Protein AF-A0A2D4SKP1-F1 (afdb_monomer_lite)

Radius of gyration: 22.39 Å; chains: 1; bounding box: 50×51×74 Å

Foldseek 3Di:
DPPPPPVVLVVVVVVLVVVLVVLLVVLVVLVVVLVVLVVCVVVVNDDDPVSVVVNVVSVVVNVVSLVVNVVSVVVCVVSDPCPPVVCVVDDLQSVLVNLVCVVVVVVVVVCVLVLLLDAQDDQPDPVSLVVNLVSLVVNCPPVVVVLLAALQLSQLSLLLSLLSLVLSCVVDPPPCVVVSLVVLVSVVVSCVQNVSDDRANSDPPGDDPVNHSSVSNNVSSVVNVVCVVPPVVVVLCVCLSVQPRPVRPVVSNLVSCLVVVVCLQPSNVLVSCLSVLVVCVVPPSCPVSNVSNVVSVVVVVVSD

Sequence (304 aa):
MNSSFFDDNEEQHNENLKRWYEYCAETVQLQKKLDASLHALKQGVEWSVKDQEELSDLLRTRTELAQKFGLLLMLFVQQNRDLPSLIEDHRPEQLSLFAHQAMDGSLNWLRGKTNIIEPPKVLESEEELKAGLVSLEGSLRDLSSWFIHNSDHQQILFEHIVARLRYIQEECPGDYDRRIRGIFHRITDYSKKHTPGFIHGLSLGHKPKKERWLDDAQESWKKIMGTIRKSPEKDALAEIIPFLSIPIDIVALEDVLVKHQQFWSVANTLRLLLPFESYFRSRPALKTLVDVLHRYQKELSKDS

Structure (mmCIF, N/CA/C/O backbone):
data_AF-A0A2D4SKP1-F1
#
_entry.id   AF-A0A2D4SKP1-F1
#
loop_
_atom_site.group_PDB
_atom_site.id
_atom_site.type_symbol
_atom_site.label_atom_id
_atom_site.label_alt_id
_atom_site.label_comp_id
_atom_site.label_asym_id
_atom_site.label_entity_id
_atom_site.label_seq_id
_atom_site.pdbx_PDB_ins_code
_atom_site.Cartn_x
_atom_site.Cartn_y
_atom_site.Cartn_z
_atom_site.occupancy
_atom_site.B_iso_or_equiv
_atom_site.auth_seq_id
_atom_site.auth_comp_id
_atom_site.auth_asym_id
_atom_site.auth_atom_id
_atom_site.pdbx_PDB_model_num
ATOM 1 N N . MET A 1 1 ? -13.153 -10.909 -48.927 1.00 43.19 1 MET A N 1
ATOM 2 C CA . MET A 1 1 ? -13.694 -9.785 -48.137 1.00 43.19 1 MET A CA 1
ATOM 3 C C . MET A 1 1 ? -13.763 -10.231 -46.690 1.00 43.19 1 MET A C 1
ATOM 5 O O . MET A 1 1 ? -14.562 -11.103 -46.395 1.00 43.19 1 MET A O 1
ATOM 9 N N . ASN A 1 2 ? -12.830 -9.748 -45.872 1.00 38.91 2 ASN A N 1
ATOM 10 C CA . ASN A 1 2 ? -12.904 -9.584 -44.413 1.00 38.91 2 ASN A CA 1
ATOM 11 C C . ASN A 1 2 ? -11.570 -8.940 -44.007 1.00 38.91 2 ASN A C 1
ATOM 13 O O . ASN A 1 2 ? -10.658 -9.605 -43.533 1.00 38.91 2 ASN A O 1
ATOM 17 N N . SER A 1 3 ? -11.443 -7.654 -44.348 1.00 39.47 3 SER A N 1
ATOM 18 C CA . SER A 1 3 ? -10.294 -6.789 -44.037 1.00 39.47 3 SER A CA 1
ATOM 19 C C . SER A 1 3 ? -10.628 -5.771 -42.939 1.00 39.47 3 SER A C 1
ATOM 21 O O . SER A 1 3 ? -9.750 -5.034 -42.529 1.00 39.47 3 SER A O 1
ATOM 23 N N . SER A 1 4 ? -11.875 -5.719 -42.451 1.00 40.03 4 SER A N 1
ATOM 24 C CA . SER A 1 4 ? -12.353 -4.625 -41.591 1.00 40.03 4 SER A CA 1
ATOM 25 C C . SER A 1 4 ? -12.239 -4.891 -40.086 1.00 40.03 4 SER A C 1
ATOM 27 O O . SER A 1 4 ? -12.843 -4.167 -39.312 1.00 40.03 4 SER A O 1
ATOM 29 N N . PHE A 1 5 ? -11.548 -5.953 -39.655 1.00 29.72 5 PHE A N 1
ATOM 30 C CA . PHE A 1 5 ? -11.387 -6.263 -38.222 1.00 29.72 5 PHE A CA 1
ATOM 31 C C . PHE A 1 5 ? -10.033 -5.799 -37.659 1.00 29.72 5 PHE A C 1
ATOM 33 O O . PHE A 1 5 ? -9.832 -5.827 -36.450 1.00 29.72 5 PHE A O 1
ATOM 40 N N . PHE A 1 6 ? -9.097 -5.398 -38.529 1.00 37.94 6 PHE A N 1
ATOM 41 C CA . PHE A 1 6 ? -7.785 -4.884 -38.125 1.00 37.94 6 PHE A CA 1
ATOM 42 C C . PHE A 1 6 ? -7.730 -3.347 -38.073 1.00 37.94 6 PHE A C 1
ATOM 44 O O . PHE A 1 6 ? -6.950 -2.825 -37.282 1.00 37.94 6 PHE A O 1
ATOM 51 N N . ASP A 1 7 ? -8.589 -2.640 -38.817 1.00 49.41 7 ASP A N 1
ATOM 52 C CA . ASP A 1 7 ? -8.586 -1.167 -38.883 1.00 49.41 7 ASP A CA 1
ATOM 53 C C . ASP A 1 7 ? -9.054 -0.499 -37.571 1.00 49.41 7 ASP A C 1
ATOM 55 O O . ASP A 1 7 ? -8.452 0.479 -37.129 1.00 49.41 7 ASP A O 1
ATOM 59 N N . ASP A 1 8 ? -10.047 -1.073 -36.876 1.00 53.47 8 ASP A N 1
ATOM 60 C CA . ASP A 1 8 ? -10.586 -0.503 -35.623 1.00 53.47 8 ASP A CA 1
ATOM 61 C C . ASP A 1 8 ? -9.545 -0.460 -34.484 1.00 53.47 8 ASP A C 1
ATOM 63 O O . ASP A 1 8 ? -9.648 0.338 -33.550 1.00 53.47 8 ASP A O 1
ATOM 67 N N . ASN A 1 9 ? -8.520 -1.316 -34.547 1.00 65.31 9 ASN A N 1
ATOM 68 C CA . ASN A 1 9 ? -7.497 -1.405 -33.505 1.00 65.31 9 ASN A CA 1
ATOM 69 C C . ASN A 1 9 ? -6.377 -0.370 -33.710 1.00 65.31 9 ASN A C 1
ATOM 71 O O . ASN A 1 9 ? -5.788 0.102 -32.740 1.00 65.31 9 ASN A O 1
ATOM 75 N N . GLU A 1 10 ? -6.107 0.014 -34.960 1.00 70.44 10 GLU A N 1
ATOM 76 C CA . GLU A 1 10 ? -5.105 1.029 -35.295 1.00 70.44 10 GLU A CA 1
ATOM 77 C C . GLU A 1 10 ? -5.628 2.445 -35.017 1.00 70.44 10 GLU A C 1
ATOM 79 O O . GLU A 1 10 ? -4.909 3.271 -34.453 1.00 70.44 10 GLU A O 1
ATOM 84 N N . GLU A 1 11 ? -6.902 2.721 -35.315 1.00 75.00 11 GLU A N 1
ATOM 85 C CA . GLU A 1 11 ? -7.529 4.008 -34.989 1.00 75.00 11 GLU A CA 1
ATOM 86 C C . GLU A 1 11 ? -7.592 4.233 -33.471 1.00 75.00 11 GLU A C 1
ATOM 88 O O . GLU A 1 11 ? -7.155 5.277 -32.977 1.00 75.00 11 GLU A O 1
ATOM 93 N N . GLN A 1 12 ? -8.024 3.220 -32.709 1.00 74.38 12 GLN A N 1
ATOM 94 C CA . GLN A 1 12 ? -8.048 3.285 -31.247 1.00 74.38 12 GLN A CA 1
ATOM 95 C C . GLN A 1 12 ? -6.639 3.421 -30.649 1.00 74.38 12 GLN A C 1
ATOM 97 O O . GLN A 1 12 ? -6.450 4.146 -29.667 1.00 74.38 12 GLN A O 1
ATOM 102 N N . HIS A 1 13 ? -5.645 2.744 -31.232 1.00 69.25 13 HIS A N 1
ATOM 103 C CA . HIS A 1 13 ? -4.245 2.872 -30.837 1.00 69.25 13 HIS A CA 1
ATOM 104 C C . HIS A 1 13 ? -3.727 4.298 -31.056 1.00 69.25 13 HIS A C 1
ATOM 106 O O . HIS A 1 13 ? -3.178 4.897 -30.131 1.00 69.25 13 HIS A O 1
ATOM 112 N N . ASN A 1 14 ? -3.965 4.871 -32.237 1.00 73.69 14 ASN A N 1
ATOM 113 C CA . ASN A 1 14 ? -3.565 6.235 -32.574 1.00 73.69 14 ASN A CA 1
ATOM 114 C C . ASN A 1 14 ? -4.273 7.277 -31.695 1.00 73.69 14 ASN A C 1
ATOM 116 O O . ASN A 1 14 ? -3.653 8.257 -31.274 1.00 73.69 14 ASN A O 1
ATOM 120 N N . GLU A 1 15 ? -5.546 7.061 -31.353 1.00 75.81 15 GLU A N 1
ATOM 121 C CA . GLU A 1 15 ? -6.268 7.928 -30.419 1.00 75.81 15 GLU A CA 1
ATOM 122 C C . GLU A 1 15 ? -5.683 7.845 -28.999 1.00 75.81 15 GLU A C 1
ATOM 124 O O . GLU A 1 15 ? -5.474 8.874 -28.349 1.00 75.81 15 GLU A O 1
ATOM 129 N N . ASN A 1 16 ? -5.350 6.640 -28.527 1.00 67.94 16 ASN A N 1
ATOM 130 C CA . ASN A 1 16 ? -4.699 6.441 -27.231 1.00 67.94 16 ASN A CA 1
ATOM 131 C C . ASN A 1 16 ? -3.306 7.084 -27.195 1.00 67.94 16 ASN A C 1
ATOM 133 O O . ASN A 1 16 ? -2.952 7.717 -26.199 1.00 67.94 16 ASN A O 1
ATOM 137 N N . LEU A 1 17 ? -2.541 6.969 -28.283 1.00 67.06 17 LEU A N 1
ATOM 138 C CA . LEU A 1 17 ? -1.229 7.592 -28.451 1.00 67.06 17 LEU A CA 1
ATOM 139 C C . LEU A 1 17 ? -1.338 9.122 -28.400 1.00 67.06 17 LEU A C 1
ATOM 141 O O . LEU A 1 17 ? -0.605 9.787 -27.670 1.00 67.06 17 LEU A O 1
ATOM 145 N N . LYS A 1 18 ? -2.313 9.689 -29.115 1.00 76.62 18 LYS A N 1
ATOM 146 C CA . LYS A 1 18 ? -2.596 11.127 -29.101 1.00 76.62 18 LYS A CA 1
ATOM 147 C C . LYS A 1 18 ? -2.940 11.623 -27.694 1.00 76.62 18 LYS A C 1
ATOM 149 O O . LYS A 1 18 ? -2.333 12.586 -27.231 1.00 76.62 18 LYS A O 1
ATOM 154 N N . ARG A 1 19 ? -3.849 10.937 -26.990 1.00 70.56 19 ARG A N 1
ATOM 155 C CA . ARG A 1 19 ? -4.201 11.265 -25.594 1.00 70.56 19 ARG A CA 1
ATOM 156 C C . ARG A 1 19 ? -2.996 11.159 -24.664 1.00 70.56 19 ARG A C 1
ATOM 158 O O . ARG A 1 19 ? -2.843 11.974 -23.759 1.00 70.56 19 ARG A O 1
ATOM 165 N N . TRP A 1 20 ? -2.123 10.180 -24.890 1.00 66.19 20 TRP A N 1
ATOM 166 C CA . TRP A 1 20 ? -0.885 10.031 -24.131 1.00 66.19 20 TRP A CA 1
ATOM 167 C C . TRP A 1 20 ? 0.034 11.252 -24.296 1.00 66.19 20 TRP A C 1
ATOM 169 O O . TRP A 1 20 ? 0.492 11.803 -23.294 1.00 66.19 20 TRP A O 1
ATOM 179 N N . TYR A 1 21 ? 0.231 11.751 -25.522 1.00 70.56 21 TYR A N 1
ATOM 180 C CA . TYR A 1 21 ? 1.003 12.981 -25.749 1.00 70.56 21 TYR A CA 1
ATOM 181 C C . TYR A 1 21 ? 0.365 14.218 -25.118 1.00 70.56 21 TYR A C 1
ATOM 183 O O . TYR A 1 21 ? 1.080 15.050 -24.555 1.00 70.56 21 TYR A O 1
ATOM 191 N N . GLU A 1 22 ? -0.961 14.343 -25.196 1.00 74.50 22 GLU A N 1
ATOM 192 C CA . GLU A 1 22 ? -1.699 15.438 -24.560 1.00 74.50 22 GLU A CA 1
ATOM 193 C C . GLU A 1 22 ? -1.460 15.433 -23.041 1.00 74.50 22 GLU A C 1
ATOM 195 O O . GLU A 1 22 ? -1.054 16.453 -22.479 1.00 74.50 22 GLU A O 1
ATOM 200 N N . TYR A 1 23 ? -1.551 14.269 -22.389 1.00 69.94 23 TYR A N 1
ATOM 201 C CA . TYR A 1 23 ? -1.249 14.142 -20.960 1.00 69.94 23 TYR A CA 1
ATOM 202 C C . TYR A 1 23 ? 0.218 14.409 -20.614 1.00 69.94 23 TYR A C 1
ATOM 204 O O . TYR A 1 23 ? 0.500 15.036 -19.586 1.00 69.94 23 TYR A O 1
ATOM 212 N N . CYS A 1 24 ? 1.162 13.985 -21.457 1.00 60.03 24 CYS A N 1
ATOM 213 C CA . CYS A 1 24 ? 2.577 14.319 -21.288 1.00 60.03 24 CYS A CA 1
ATOM 214 C C . CYS A 1 24 ? 2.796 15.837 -21.312 1.00 60.03 24 CYS A C 1
ATOM 216 O O . CYS A 1 24 ? 3.470 16.389 -20.437 1.00 60.03 24 CYS A O 1
ATOM 218 N N . ALA A 1 25 ? 2.201 16.526 -22.288 1.00 71.56 25 ALA A N 1
ATOM 219 C CA . ALA A 1 25 ? 2.308 17.973 -22.424 1.00 71.56 25 ALA A CA 1
ATOM 220 C C . ALA A 1 25 ? 1.686 18.708 -21.224 1.00 71.56 25 ALA A C 1
ATOM 222 O O . ALA A 1 25 ? 2.317 19.614 -20.669 1.00 71.56 25 ALA A O 1
ATOM 223 N N . GLU A 1 26 ? 0.498 18.286 -20.783 1.00 75.94 26 GLU A N 1
ATOM 224 C CA . GLU A 1 26 ? -0.173 18.829 -19.596 1.00 75.94 26 GLU A CA 1
ATOM 225 C C . GLU A 1 26 ? 0.666 18.633 -18.328 1.00 75.94 26 GLU A C 1
ATOM 227 O O . GLU A 1 26 ? 0.842 19.574 -17.551 1.00 75.94 26 GLU A O 1
ATOM 232 N N . THR A 1 27 ? 1.265 17.452 -18.150 1.00 68.88 27 THR A N 1
ATOM 233 C CA . THR A 1 27 ? 2.099 17.144 -16.978 1.00 68.88 27 THR A CA 1
ATOM 234 C C . THR A 1 27 ? 3.352 18.018 -16.929 1.00 68.88 27 THR A C 1
ATOM 236 O O . THR A 1 27 ? 3.689 18.553 -15.872 1.00 68.88 27 THR A O 1
ATOM 239 N N . VAL A 1 28 ? 4.017 18.240 -18.068 1.00 69.00 28 VAL A N 1
ATOM 240 C CA . VAL A 1 28 ? 5.188 19.131 -18.152 1.00 69.00 28 VAL A CA 1
ATOM 241 C C . VAL A 1 28 ? 4.811 20.577 -17.829 1.00 69.00 28 VAL A C 1
ATOM 243 O O . VAL A 1 28 ? 5.539 21.258 -17.103 1.00 69.00 28 VAL A O 1
ATOM 246 N N . GLN A 1 29 ? 3.681 21.070 -18.344 1.00 76.06 29 GLN A N 1
ATOM 247 C CA . GLN A 1 29 ? 3.213 22.418 -18.011 1.00 76.06 29 GLN A CA 1
ATOM 248 C C . GLN A 1 29 ? 2.876 22.550 -16.528 1.00 76.06 29 GLN A C 1
ATOM 250 O O . GLN A 1 29 ? 3.224 23.552 -15.901 1.00 76.06 29 GLN A O 1
ATOM 255 N N . LEU A 1 30 ? 2.229 21.537 -15.961 1.00 74.56 30 LEU A N 1
ATOM 256 C CA . LEU A 1 30 ? 1.851 21.535 -14.561 1.00 74.56 30 LEU A CA 1
ATOM 257 C C . LEU A 1 30 ? 3.073 21.470 -13.638 1.00 74.56 30 LEU A C 1
ATOM 259 O O . LEU A 1 30 ? 3.125 22.204 -12.654 1.00 74.56 30 LEU A O 1
ATOM 263 N N . GLN A 1 31 ? 4.087 20.677 -13.990 1.00 74.56 31 GLN A N 1
ATOM 264 C CA . GLN A 1 31 ? 5.352 20.624 -13.257 1.00 74.56 31 GLN A CA 1
ATOM 265 C C . GLN A 1 31 ? 6.054 21.988 -13.254 1.00 74.56 31 GLN A C 1
ATOM 267 O O . GLN A 1 31 ? 6.455 22.456 -12.194 1.00 74.56 31 GLN A O 1
ATOM 272 N N . LYS A 1 32 ? 6.108 22.684 -14.400 1.00 78.00 32 LYS A N 1
ATOM 273 C CA . LYS A 1 32 ? 6.670 24.046 -14.476 1.00 78.00 32 LYS A CA 1
ATOM 274 C C . LYS A 1 32 ? 5.951 25.032 -13.553 1.00 78.00 32 LYS A C 1
ATOM 276 O O . LYS A 1 32 ? 6.608 25.851 -12.916 1.00 78.00 32 LYS A O 1
ATOM 281 N N . LYS A 1 33 ? 4.617 24.957 -13.476 1.00 82.62 33 LYS A N 1
ATOM 282 C CA . LYS A 1 33 ? 3.826 25.786 -12.551 1.00 82.62 33 LYS A CA 1
ATOM 283 C C . LYS A 1 33 ? 4.157 25.453 -11.098 1.00 82.62 33 LYS A C 1
ATOM 285 O O . LYS A 1 33 ? 4.416 26.360 -10.317 1.00 82.62 33 LYS A O 1
ATOM 290 N N . LEU A 1 34 ? 4.223 24.164 -10.765 1.00 74.25 34 LEU A N 1
ATOM 291 C CA . LEU A 1 34 ? 4.556 23.700 -9.421 1.00 74.25 34 LEU A CA 1
ATOM 292 C C . LEU A 1 34 ? 5.951 24.169 -8.984 1.00 74.25 34 LEU A C 1
ATOM 294 O O . LEU A 1 34 ? 6.113 24.667 -7.873 1.00 74.25 34 LEU A O 1
ATOM 298 N N . ASP A 1 35 ? 6.943 24.047 -9.866 1.00 74.38 35 ASP A N 1
ATOM 299 C CA . ASP A 1 35 ? 8.321 24.462 -9.599 1.00 74.38 35 ASP A CA 1
ATOM 300 C C . ASP A 1 35 ? 8.423 25.977 -9.403 1.00 74.38 35 ASP A C 1
ATOM 302 O O . ASP A 1 35 ? 9.121 26.431 -8.494 1.00 74.38 35 ASP A O 1
ATOM 306 N N . ALA A 1 36 ? 7.685 26.760 -10.195 1.00 81.69 36 ALA A N 1
ATOM 307 C CA . ALA A 1 36 ? 7.603 28.207 -10.026 1.00 81.69 36 ALA A CA 1
ATOM 308 C C . ALA A 1 36 ? 6.984 28.588 -8.669 1.00 81.69 36 ALA A C 1
ATOM 310 O O . ALA A 1 36 ? 7.560 29.405 -7.946 1.00 81.69 36 ALA A O 1
ATOM 311 N N . SER A 1 37 ? 5.872 27.953 -8.280 1.00 79.50 37 SER A N 1
ATOM 312 C CA . SER A 1 37 ? 5.242 28.169 -6.972 1.00 79.50 37 SER A CA 1
ATOM 313 C C . SER A 1 37 ? 6.186 27.780 -5.827 1.00 79.50 37 SER A C 1
ATOM 315 O O . SER A 1 37 ? 6.426 28.571 -4.917 1.00 79.50 37 SER A O 1
ATOM 317 N N . LEU A 1 38 ? 6.810 26.600 -5.885 1.00 74.50 38 LEU A N 1
ATOM 318 C CA . LEU A 1 38 ? 7.753 26.141 -4.858 1.00 74.50 38 LEU A CA 1
ATOM 319 C C . LEU A 1 38 ? 9.002 27.027 -4.762 1.00 74.50 38 LEU A C 1
ATOM 321 O O . LEU A 1 38 ? 9.531 27.230 -3.669 1.00 74.50 38 LEU A O 1
ATOM 325 N N . HIS A 1 39 ? 9.485 27.561 -5.883 1.00 80.19 39 HIS A N 1
ATOM 326 C CA . HIS A 1 39 ? 10.591 28.512 -5.892 1.00 80.19 39 HIS A CA 1
ATOM 327 C C . HIS A 1 39 ? 10.205 29.830 -5.207 1.00 80.19 39 HIS A C 1
ATOM 329 O O . HIS A 1 39 ? 10.972 30.320 -4.379 1.00 80.19 39 HIS A O 1
ATOM 335 N N . ALA A 1 40 ? 9.007 30.364 -5.473 1.00 77.75 40 ALA A N 1
ATOM 336 C CA . ALA A 1 40 ? 8.499 31.552 -4.784 1.00 77.75 40 ALA A CA 1
ATOM 337 C C . ALA A 1 40 ? 8.405 31.336 -3.261 1.00 77.75 40 ALA A C 1
ATOM 339 O O . ALA A 1 40 ? 8.838 32.190 -2.489 1.00 77.75 40 ALA A O 1
ATOM 340 N N . LEU A 1 41 ? 7.945 30.156 -2.821 1.00 74.56 41 LEU A N 1
ATOM 341 C CA . LEU A 1 41 ? 7.921 29.777 -1.402 1.00 74.56 41 LEU A CA 1
ATOM 342 C C . LEU A 1 41 ? 9.326 29.807 -0.774 1.00 74.56 41 LEU A C 1
ATOM 344 O O . LEU A 1 41 ? 9.524 30.356 0.307 1.00 74.56 41 LEU A O 1
ATOM 348 N N . LYS A 1 42 ? 10.327 29.243 -1.463 1.00 73.62 42 LYS A N 1
ATOM 349 C CA . LYS A 1 42 ? 11.722 29.210 -0.984 1.00 73.62 42 LYS A CA 1
ATOM 350 C C . LYS A 1 42 ? 12.350 30.596 -0.862 1.00 73.62 42 LYS A C 1
ATOM 352 O O . LYS A 1 42 ? 13.266 30.768 -0.064 1.00 73.62 42 LYS A O 1
ATOM 357 N N . GLN A 1 43 ? 11.869 31.570 -1.631 1.00 89.44 43 GLN A N 1
ATOM 358 C CA . GLN A 1 43 ? 12.320 32.958 -1.551 1.00 89.44 43 GLN A CA 1
ATOM 359 C C . GLN A 1 43 ? 11.665 33.748 -0.407 1.00 89.44 43 GLN A C 1
ATOM 361 O O . GLN A 1 43 ? 11.938 34.937 -0.265 1.00 89.44 43 GLN A O 1
ATOM 366 N N . GLY A 1 44 ? 10.836 33.105 0.425 1.00 81.38 44 GLY A N 1
ATOM 367 C CA . GLY A 1 44 ? 10.186 33.752 1.564 1.00 81.38 44 GLY A CA 1
ATOM 368 C C . GLY A 1 44 ? 9.062 34.703 1.157 1.00 81.38 44 GLY A C 1
ATOM 369 O O . GLY A 1 44 ? 8.724 35.603 1.919 1.00 81.38 44 GLY A O 1
ATOM 370 N N . VAL A 1 45 ? 8.497 34.527 -0.041 1.00 85.31 45 VAL A N 1
ATOM 371 C CA . VAL A 1 45 ? 7.310 35.271 -0.469 1.00 85.31 45 VAL A CA 1
ATOM 372 C C . VAL A 1 45 ? 6.145 34.850 0.426 1.00 85.31 45 VAL A C 1
ATOM 374 O O . VAL A 1 45 ? 5.839 33.660 0.513 1.00 85.31 45 VAL A O 1
ATOM 377 N N . GLU A 1 46 ? 5.503 35.805 1.103 1.00 87.38 46 GLU A N 1
ATOM 378 C CA . GLU A 1 46 ? 4.261 35.537 1.833 1.00 87.38 46 GLU A CA 1
ATOM 379 C C . GLU A 1 46 ? 3.162 35.146 0.844 1.00 87.38 46 GLU A C 1
ATOM 381 O O . GLU A 1 46 ? 2.899 35.852 -0.129 1.00 87.38 46 GLU A O 1
ATOM 386 N N . TRP A 1 47 ? 2.532 34.001 1.087 1.00 86.06 47 TRP A N 1
ATOM 387 C CA . TRP A 1 47 ? 1.457 33.498 0.242 1.00 86.06 47 TRP A CA 1
ATOM 388 C C . TRP A 1 47 ? 0.118 34.046 0.701 1.00 86.06 47 TRP A C 1
ATOM 390 O O . TRP A 1 47 ? -0.238 33.952 1.878 1.00 86.06 47 TRP A O 1
ATOM 400 N N . SER A 1 48 ? -0.662 34.550 -0.248 1.00 89.81 48 SER A N 1
ATOM 401 C CA . SER A 1 48 ? -2.073 34.813 -0.017 1.00 89.81 48 SER A CA 1
ATOM 402 C C . SER A 1 48 ? -2.854 33.498 0.102 1.00 89.81 48 SER A C 1
ATOM 404 O O . SER A 1 48 ? -2.407 32.438 -0.343 1.00 89.81 48 SER A O 1
ATOM 406 N N . VAL A 1 49 ? -4.066 33.563 0.659 1.00 82.25 49 VAL A N 1
ATOM 407 C CA . VAL A 1 49 ? -5.004 32.420 0.683 1.00 82.25 49 VAL A CA 1
ATOM 408 C C . VAL A 1 49 ? -5.230 31.867 -0.731 1.00 82.25 49 VAL A C 1
ATOM 410 O O . VAL A 1 49 ? -5.283 30.658 -0.928 1.00 82.25 49 VAL A O 1
ATOM 413 N N . LYS A 1 50 ? -5.264 32.751 -1.733 1.00 84.12 50 LYS A N 1
ATOM 414 C CA . LYS A 1 50 ? -5.427 32.380 -3.139 1.00 84.12 50 LYS A CA 1
ATOM 415 C C . LYS A 1 50 ? -4.238 31.574 -3.680 1.00 84.12 50 LYS A C 1
ATOM 417 O O . LYS A 1 50 ? -4.452 30.616 -4.413 1.00 84.12 50 LYS A O 1
ATOM 422 N N . ASP A 1 51 ? -3.008 31.913 -3.291 1.00 79.25 51 ASP A N 1
ATOM 423 C CA . ASP A 1 51 ? -1.808 31.173 -3.717 1.00 79.25 51 ASP A CA 1
ATOM 424 C C . ASP A 1 51 ? -1.773 29.760 -3.107 1.00 79.25 51 ASP A C 1
ATOM 426 O O . ASP A 1 51 ? -1.338 28.798 -3.744 1.00 79.25 51 ASP A O 1
ATOM 430 N N . GLN A 1 52 ? -2.282 29.613 -1.878 1.00 76.94 52 GLN A N 1
ATOM 431 C CA . GLN A 1 52 ? -2.424 28.317 -1.208 1.00 76.94 52 GLN A CA 1
ATOM 432 C C . GLN A 1 52 ? -3.482 27.434 -1.884 1.00 76.94 52 GLN A C 1
ATOM 434 O O . GLN A 1 52 ? -3.244 26.241 -2.091 1.00 76.94 52 GLN A O 1
ATOM 439 N N . GLU A 1 53 ? -4.628 28.012 -2.254 1.00 79.94 53 GLU A N 1
ATOM 440 C CA . GLU A 1 53 ? -5.675 27.325 -3.021 1.00 79.94 53 GLU A CA 1
ATOM 441 C C . GLU A 1 53 ? -5.161 26.894 -4.402 1.00 79.94 53 GLU A C 1
ATOM 443 O O . GLU A 1 53 ? -5.343 25.738 -4.788 1.00 79.94 53 GLU A O 1
ATOM 448 N N . GLU A 1 54 ? -4.431 27.767 -5.102 1.00 81.00 54 GLU A N 1
ATOM 449 C CA . GLU A 1 54 ? -3.847 27.461 -6.411 1.00 81.00 54 GLU A CA 1
ATOM 450 C C . GLU A 1 54 ? -2.806 26.333 -6.331 1.00 81.00 54 GLU A C 1
ATOM 452 O O . GLU A 1 54 ? -2.839 25.408 -7.146 1.00 81.00 54 GLU A O 1
ATOM 457 N N . LEU A 1 55 ? -1.923 26.327 -5.322 1.00 75.44 55 LEU A N 1
ATOM 458 C CA . LEU A 1 55 ? -0.994 25.208 -5.117 1.00 75.44 55 LEU A CA 1
ATOM 459 C C . LEU A 1 55 ? -1.740 23.899 -4.827 1.00 75.44 55 LEU A C 1
ATOM 461 O O . LEU A 1 55 ? -1.365 22.852 -5.360 1.00 75.44 55 LEU A O 1
ATOM 465 N N . SER A 1 56 ? -2.772 23.942 -3.984 1.00 74.88 56 SER A N 1
ATOM 466 C CA . SER A 1 56 ? -3.585 22.767 -3.653 1.00 74.88 56 SER A CA 1
ATOM 467 C C . SER A 1 56 ? -4.251 22.181 -4.903 1.00 74.88 56 SER A C 1
ATOM 469 O O . SER A 1 56 ? -4.172 20.974 -5.153 1.00 74.88 56 SER A O 1
ATOM 471 N N . ASP A 1 57 ? -4.818 23.040 -5.752 1.00 79.06 57 ASP A N 1
ATOM 472 C CA . ASP A 1 57 ? -5.426 22.645 -7.020 1.00 79.06 57 ASP A CA 1
ATOM 473 C C . ASP A 1 57 ? -4.394 22.102 -8.021 1.00 79.06 57 ASP A C 1
ATOM 475 O O . ASP A 1 57 ? -4.661 21.098 -8.694 1.00 79.06 57 ASP A O 1
ATOM 479 N N . LEU A 1 58 ? -3.192 22.688 -8.088 1.00 71.56 58 LEU A N 1
ATOM 480 C CA . LEU A 1 58 ? -2.087 22.167 -8.901 1.00 71.56 58 LEU A CA 1
ATOM 481 C C . LEU A 1 58 ? -1.648 20.775 -8.427 1.00 71.56 58 LEU A C 1
ATOM 483 O O . LEU A 1 58 ? -1.472 19.877 -9.251 1.00 71.56 58 LEU A O 1
ATOM 487 N N . LEU A 1 59 ? -1.522 20.556 -7.115 1.00 65.69 59 LEU A N 1
ATOM 488 C CA . LEU A 1 59 ? -1.173 19.253 -6.537 1.00 65.69 59 LEU A CA 1
ATOM 489 C C . LEU A 1 59 ? -2.263 18.198 -6.781 1.00 65.69 59 LEU A C 1
ATOM 491 O O . LEU A 1 59 ? -1.947 17.051 -7.120 1.00 65.69 59 LEU A O 1
ATOM 495 N N . ARG A 1 60 ? -3.544 18.576 -6.669 1.00 73.56 60 ARG A N 1
ATOM 496 C CA . ARG A 1 60 ? -4.677 17.697 -6.999 1.00 73.56 60 ARG A CA 1
ATOM 497 C C . ARG A 1 60 ? -4.648 17.300 -8.473 1.00 73.56 60 ARG A C 1
ATOM 499 O O . ARG A 1 60 ? -4.654 16.112 -8.785 1.00 73.56 60 ARG A O 1
ATOM 506 N N . THR A 1 61 ? -4.525 18.281 -9.364 1.00 71.38 61 THR A N 1
ATOM 507 C CA . THR A 1 61 ? -4.487 18.062 -10.818 1.00 71.38 61 THR A CA 1
ATOM 508 C C . THR A 1 61 ? -3.280 17.208 -11.222 1.00 71.38 61 THR A C 1
ATOM 510 O O . THR A 1 61 ? -3.414 16.302 -12.042 1.00 71.38 61 THR A O 1
ATOM 513 N N . ARG A 1 62 ? -2.116 17.404 -10.582 1.00 71.25 62 ARG A N 1
ATOM 514 C CA . ARG A 1 62 ? -0.938 16.533 -10.752 1.00 71.25 62 ARG A CA 1
ATOM 515 C C . ARG A 1 62 ? -1.250 15.077 -10.432 1.00 71.25 62 ARG A C 1
ATOM 517 O O . ARG A 1 62 ? -0.838 14.182 -11.162 1.00 71.25 62 ARG A O 1
ATOM 524 N N . THR A 1 63 ? -1.952 14.851 -9.327 1.00 63.09 63 THR A N 1
ATOM 525 C CA . THR A 1 63 ? -2.294 13.508 -8.851 1.00 63.09 63 THR A CA 1
ATOM 526 C C . THR A 1 63 ? -3.258 12.818 -9.814 1.00 63.09 63 THR A C 1
ATOM 528 O O . THR A 1 63 ? -3.052 11.659 -10.165 1.00 63.09 63 THR A O 1
ATOM 531 N N . GLU A 1 64 ? -4.271 13.538 -10.297 1.00 67.94 64 GLU A N 1
ATOM 532 C CA . GLU A 1 64 ? -5.226 13.023 -11.284 1.00 67.94 64 GLU A CA 1
ATOM 533 C C . GLU A 1 64 ? -4.558 12.699 -12.627 1.00 67.94 64 GLU A C 1
ATOM 535 O O . GLU A 1 64 ? -4.835 11.651 -13.215 1.00 67.94 64 GLU A O 1
ATOM 540 N N . LEU A 1 65 ? -3.648 13.558 -13.100 1.00 64.62 65 LEU A N 1
ATOM 541 C CA . LEU A 1 65 ? -2.869 13.310 -14.315 1.00 64.62 65 LEU A CA 1
ATOM 542 C C . LEU A 1 65 ? -1.953 12.099 -14.161 1.00 64.62 65 LEU A C 1
ATOM 544 O O . LEU A 1 65 ? -1.943 11.242 -15.038 1.00 64.62 65 LEU A O 1
ATOM 548 N N . ALA A 1 66 ? -1.258 11.966 -13.029 1.00 58.12 66 ALA A N 1
ATOM 549 C CA . ALA A 1 66 ? -0.418 10.803 -12.751 1.00 58.12 66 ALA A CA 1
ATOM 550 C C . ALA A 1 66 ? -1.226 9.490 -12.744 1.00 58.12 66 ALA A C 1
ATOM 552 O O . ALA A 1 66 ? -0.757 8.476 -13.256 1.00 58.12 66 ALA A O 1
ATOM 553 N N . GLN A 1 67 ? -2.458 9.507 -12.225 1.00 58.16 67 GLN A N 1
ATOM 554 C CA . GLN A 1 67 ? -3.357 8.346 -12.246 1.00 58.16 67 GLN A CA 1
ATOM 555 C C . GLN A 1 67 ? -3.831 7.996 -13.662 1.00 58.16 67 GLN A C 1
ATOM 557 O O . GLN A 1 67 ? -3.760 6.834 -14.063 1.00 58.16 67 GLN A O 1
ATOM 562 N N . LYS A 1 68 ? -4.284 8.993 -14.437 1.00 61.00 68 LYS A N 1
ATOM 563 C CA . LYS A 1 68 ? -4.693 8.806 -15.842 1.00 61.00 68 LYS A CA 1
ATOM 564 C C . LYS A 1 68 ? -3.531 8.303 -16.696 1.00 61.00 68 LYS A C 1
ATOM 566 O O . LYS A 1 68 ? -3.711 7.402 -17.511 1.00 61.00 68 LYS A O 1
ATOM 571 N N . PHE A 1 69 ? -2.339 8.837 -16.454 1.00 60.22 69 PHE A N 1
ATOM 572 C CA . PHE A 1 69 ? -1.114 8.431 -17.124 1.00 60.22 69 PHE A CA 1
ATOM 573 C C . PHE A 1 69 ? -0.711 7.000 -16.765 1.00 60.22 69 PHE A C 1
ATOM 575 O O . PHE A 1 69 ? -0.421 6.214 -17.659 1.00 60.22 69 PHE A O 1
ATOM 582 N N . GLY A 1 70 ? -0.765 6.628 -15.482 1.00 54.38 70 GLY A N 1
ATOM 583 C CA . GLY A 1 70 ? -0.508 5.256 -15.037 1.00 54.38 70 GLY A CA 1
ATOM 584 C C . GLY A 1 70 ? -1.455 4.241 -15.684 1.00 54.38 70 GLY A C 1
ATOM 585 O O . GLY A 1 70 ? -1.005 3.199 -16.155 1.00 54.38 70 GLY A O 1
ATOM 586 N N . LEU A 1 71 ? -2.747 4.571 -15.788 1.00 49.12 71 LEU A N 1
ATOM 587 C CA . LEU A 1 71 ? -3.740 3.743 -16.481 1.00 49.12 71 LEU A CA 1
ATOM 588 C C . LEU A 1 71 ? -3.455 3.620 -17.982 1.00 49.12 71 LEU A C 1
ATOM 590 O O . LEU A 1 71 ? -3.510 2.519 -18.521 1.00 49.12 71 LEU A O 1
ATOM 594 N N . LEU A 1 72 ? -3.116 4.720 -18.657 1.00 53.84 72 LEU A N 1
ATOM 595 C CA . LEU A 1 72 ? -2.757 4.693 -20.077 1.00 53.84 72 LEU A CA 1
ATOM 596 C C . LEU A 1 72 ? -1.470 3.919 -20.339 1.00 53.84 72 LEU A C 1
ATOM 598 O O . LEU A 1 72 ? -1.417 3.163 -21.300 1.00 53.84 72 LEU A O 1
ATOM 602 N N . LEU A 1 73 ? -0.465 4.055 -19.474 1.00 55.47 73 LEU A N 1
ATOM 603 C CA . LEU A 1 73 ? 0.773 3.287 -19.553 1.00 55.47 73 LEU A CA 1
ATOM 604 C C . LEU A 1 73 ? 0.491 1.789 -19.379 1.00 55.47 73 LEU A C 1
ATOM 606 O O . LEU A 1 73 ? 0.997 0.979 -20.147 1.00 55.47 73 LEU A O 1
ATOM 610 N N . MET A 1 74 ? -0.364 1.418 -18.422 1.00 47.44 74 MET A N 1
ATOM 611 C CA . MET A 1 74 ? -0.805 0.032 -18.246 1.00 47.44 74 MET A CA 1
ATOM 612 C C . MET A 1 74 ? -1.542 -0.505 -19.477 1.00 47.44 74 MET A C 1
ATOM 614 O O . MET A 1 74 ? -1.247 -1.615 -19.914 1.00 47.44 74 MET A O 1
ATOM 618 N N . LEU A 1 75 ? -2.458 0.277 -20.058 1.00 47.62 75 LEU A N 1
ATOM 619 C CA . LEU A 1 75 ? -3.168 -0.094 -21.287 1.00 47.62 75 LEU A CA 1
ATOM 620 C C . LEU A 1 75 ? -2.201 -0.236 -22.471 1.00 47.62 75 LEU A C 1
ATOM 622 O O . LEU A 1 75 ? -2.303 -1.198 -23.227 1.00 47.62 75 LEU A O 1
ATOM 626 N N . PHE A 1 76 ? -1.215 0.655 -22.590 1.00 54.19 76 PHE A N 1
ATOM 627 C CA . PHE A 1 76 ? -0.175 0.578 -23.616 1.00 54.19 76 PHE A CA 1
ATOM 628 C C . PHE A 1 76 ? 0.700 -0.667 -23.468 1.00 54.19 76 PHE A C 1
ATOM 630 O O . PHE A 1 76 ? 0.965 -1.339 -24.461 1.00 54.19 76 PHE A O 1
ATOM 637 N N . VAL A 1 77 ? 1.103 -1.001 -22.240 1.00 51.94 77 VAL A N 1
ATOM 638 C CA . VAL A 1 77 ? 1.884 -2.209 -21.925 1.00 51.94 77 VAL A CA 1
ATOM 639 C C . VAL A 1 77 ? 1.065 -3.484 -22.158 1.00 51.94 77 VAL A C 1
ATOM 641 O O . VAL A 1 77 ? 1.617 -4.493 -22.588 1.00 51.94 77 VAL A O 1
ATOM 644 N N . GLN A 1 78 ? -0.249 -3.457 -21.912 1.00 48.94 78 GLN A N 1
ATOM 645 C CA . GLN A 1 78 ? -1.137 -4.586 -22.204 1.00 48.94 78 GLN A CA 1
ATOM 646 C C . GLN A 1 78 ? -1.380 -4.780 -23.708 1.00 48.94 78 GLN A C 1
ATOM 648 O O . GLN A 1 78 ? -1.519 -5.918 -24.155 1.00 48.94 78 GLN A O 1
ATOM 653 N N . GLN A 1 79 ? -1.442 -3.693 -24.483 1.00 51.81 79 GLN A N 1
ATOM 654 C CA . GLN A 1 79 ? -1.795 -3.731 -25.906 1.00 51.81 79 GLN A CA 1
ATOM 655 C C . GLN A 1 79 ? -0.586 -3.858 -26.848 1.00 51.81 79 GLN A C 1
ATOM 657 O O . GLN A 1 79 ? -0.744 -4.399 -27.941 1.00 51.81 79 GLN A O 1
ATOM 662 N N . ASN A 1 80 ? 0.621 -3.435 -26.447 1.00 48.00 80 ASN A N 1
ATOM 663 C CA . ASN A 1 80 ? 1.808 -3.444 -27.310 1.00 48.00 80 ASN A CA 1
ATOM 664 C C . ASN A 1 80 ? 2.919 -4.360 -26.791 1.00 48.00 80 ASN A C 1
ATOM 666 O O . ASN A 1 80 ? 3.363 -4.252 -25.651 1.00 48.00 80 ASN A O 1
ATOM 670 N N . ARG A 1 81 ? 3.440 -5.219 -27.677 1.00 48.88 81 ARG A N 1
ATOM 671 C CA . ARG A 1 81 ? 4.637 -6.039 -27.415 1.00 48.88 81 ARG A CA 1
ATOM 672 C C . ARG A 1 81 ? 5.960 -5.304 -27.659 1.00 48.88 81 ARG A C 1
ATOM 674 O O . ARG A 1 81 ? 6.998 -5.885 -27.362 1.00 48.88 81 ARG A O 1
ATOM 681 N N . ASP A 1 82 ? 5.928 -4.071 -28.172 1.00 50.69 82 ASP A N 1
ATOM 682 C CA . ASP A 1 82 ? 7.127 -3.358 -28.637 1.00 50.69 82 ASP A CA 1
ATOM 683 C C . ASP A 1 82 ? 7.160 -1.882 -28.189 1.00 50.69 82 ASP A C 1
ATOM 685 O O . ASP A 1 82 ? 7.287 -0.947 -28.969 1.00 50.69 82 ASP A O 1
ATOM 689 N N . LEU A 1 83 ? 7.044 -1.666 -26.875 1.00 47.41 83 LEU A N 1
ATOM 690 C CA . LEU A 1 83 ? 7.327 -0.378 -26.222 1.00 47.41 83 LEU A CA 1
ATOM 691 C C . LEU A 1 83 ? 8.671 0.284 -26.648 1.00 47.41 83 LEU A C 1
ATOM 693 O O . LEU A 1 83 ? 8.715 1.511 -26.718 1.00 47.41 83 LEU A O 1
ATOM 697 N N . PRO A 1 84 ? 9.757 -0.469 -26.940 1.00 46.69 84 PRO A N 1
ATOM 698 C CA . PRO A 1 84 ? 11.061 0.100 -27.293 1.00 46.69 84 PRO A CA 1
ATOM 699 C C . PRO A 1 84 ? 11.093 0.947 -28.571 1.00 46.69 84 PRO A C 1
ATOM 701 O O . PRO A 1 84 ? 11.738 1.992 -28.565 1.00 46.69 84 PRO A O 1
ATOM 704 N N . SER A 1 85 ? 10.380 0.563 -29.637 1.00 48.28 85 SER A N 1
ATOM 705 C CA . SER A 1 85 ? 10.384 1.331 -30.897 1.00 48.28 85 SER A CA 1
ATOM 706 C C . SER A 1 85 ? 9.724 2.703 -30.740 1.00 48.28 85 SER A C 1
ATOM 708 O O . SER A 1 85 ? 10.107 3.673 -31.380 1.00 48.28 85 SER A O 1
ATOM 710 N N . LEU A 1 86 ? 8.758 2.799 -29.828 1.00 46.62 86 LEU A N 1
ATOM 711 C CA . LEU A 1 86 ? 8.013 4.020 -29.531 1.00 46.62 86 LEU A CA 1
ATOM 712 C C . LEU A 1 86 ? 8.816 4.999 -28.648 1.00 46.62 86 LEU A C 1
ATOM 714 O O . LEU A 1 86 ? 8.580 6.207 -28.668 1.00 46.62 86 LEU A O 1
ATOM 718 N N . ILE A 1 87 ? 9.783 4.470 -27.889 1.00 47.62 87 ILE A N 1
ATOM 719 C CA . ILE A 1 87 ? 10.723 5.224 -27.045 1.00 47.62 87 ILE A CA 1
ATOM 720 C C . ILE A 1 87 ? 11.865 5.820 -27.883 1.00 47.62 87 ILE A C 1
ATOM 722 O O . ILE A 1 87 ? 12.327 6.921 -27.581 1.00 47.62 87 ILE A O 1
ATOM 726 N N . GLU A 1 88 ? 12.313 5.128 -28.936 1.00 46.62 88 GLU A N 1
ATOM 727 C CA . GLU A 1 88 ? 13.396 5.602 -29.813 1.00 46.62 88 GLU A CA 1
ATOM 728 C C . GLU A 1 88 ? 13.014 6.852 -30.625 1.00 46.62 88 GLU A C 1
ATOM 730 O O . GLU A 1 88 ? 13.862 7.722 -30.830 1.00 46.62 88 GLU A O 1
ATOM 735 N N . ASP A 1 89 ? 11.741 7.008 -31.002 1.00 47.84 89 ASP A N 1
ATOM 736 C CA . ASP A 1 89 ? 11.294 8.136 -31.830 1.00 47.84 89 ASP A CA 1
ATOM 737 C C . ASP A 1 89 ? 11.064 9.448 -31.050 1.00 47.84 89 ASP A C 1
ATOM 739 O O . ASP A 1 89 ? 11.032 10.533 -31.648 1.00 47.84 89 ASP A O 1
ATOM 743 N N . HIS A 1 90 ? 10.923 9.419 -29.715 1.00 45.44 90 HIS A N 1
ATOM 744 C CA . HIS A 1 90 ? 10.431 10.584 -28.967 1.00 45.44 90 HIS A CA 1
ATOM 745 C C . HIS A 1 90 ? 11.149 10.885 -27.637 1.00 45.44 90 HIS A C 1
ATOM 747 O O . HIS A 1 90 ? 11.023 10.184 -26.641 1.00 45.44 90 HIS A O 1
ATOM 753 N N . ARG A 1 91 ? 11.863 12.027 -27.647 1.00 48.91 91 ARG A N 1
ATOM 754 C CA . ARG A 1 91 ? 12.468 12.806 -26.537 1.00 48.91 91 ARG A CA 1
ATOM 755 C C . ARG A 1 91 ? 12.671 12.060 -25.190 1.00 48.91 91 ARG A C 1
ATOM 757 O O . ARG A 1 91 ? 11.931 12.306 -24.234 1.00 48.91 91 ARG A O 1
ATOM 764 N N . PRO A 1 92 ? 13.765 11.280 -25.084 1.00 43.72 92 PRO A N 1
ATOM 765 C CA . PRO A 1 92 ? 14.368 10.704 -23.871 1.00 43.72 92 PRO A CA 1
ATOM 766 C C . PRO A 1 92 ? 14.147 11.403 -22.518 1.00 43.72 92 PRO A C 1
ATOM 768 O O . PRO A 1 92 ? 13.817 10.779 -21.508 1.00 43.72 92 PRO A O 1
ATOM 771 N N . GLU A 1 93 ? 14.337 12.718 -22.496 1.00 42.84 93 GLU A N 1
ATOM 772 C CA . GLU A 1 93 ? 14.368 13.549 -21.289 1.00 42.84 93 GLU A CA 1
ATOM 773 C C . GLU A 1 93 ? 13.027 13.553 -20.535 1.00 42.84 93 GLU A C 1
ATOM 775 O O . GLU A 1 93 ? 12.995 13.691 -19.312 1.00 42.84 93 GLU A O 1
ATOM 780 N N . GLN A 1 94 ? 11.910 13.359 -21.245 1.00 46.25 94 GLN A N 1
ATOM 781 C CA . GLN A 1 94 ? 10.581 13.335 -20.636 1.00 46.25 94 GLN A CA 1
ATOM 782 C C . GLN A 1 94 ? 10.343 12.024 -19.870 1.00 46.25 94 GLN A C 1
ATOM 784 O O . GLN A 1 94 ? 9.840 12.054 -18.752 1.00 46.25 94 GLN A O 1
ATOM 789 N N . LEU A 1 95 ? 10.789 10.882 -20.402 1.00 43.66 95 LEU A N 1
ATOM 790 C CA . LEU A 1 95 ? 10.622 9.554 -19.793 1.00 43.66 95 LEU A CA 1
ATOM 791 C C . LEU A 1 95 ? 11.458 9.353 -18.517 1.00 43.66 95 LEU A C 1
ATOM 793 O O . LEU A 1 95 ? 10.969 8.746 -17.565 1.00 43.66 95 LEU A O 1
ATOM 797 N N . SER A 1 96 ? 12.671 9.917 -18.447 1.00 40.72 96 SER A N 1
ATOM 798 C CA . SER A 1 96 ? 13.482 9.939 -17.212 1.00 40.72 96 SER A CA 1
ATOM 799 C C . SER A 1 96 ? 12.781 10.704 -16.081 1.00 40.72 96 SER A C 1
ATOM 801 O O . SER A 1 96 ? 12.713 10.218 -14.946 1.00 40.72 96 SER A O 1
ATOM 803 N N . LEU A 1 97 ? 12.197 11.865 -16.406 1.00 43.09 97 LEU A N 1
ATOM 804 C CA . LEU A 1 97 ? 11.393 12.653 -15.474 1.00 43.09 97 LEU A CA 1
ATOM 805 C C . LEU A 1 97 ? 10.149 11.869 -15.020 1.00 43.09 97 LEU A C 1
ATOM 807 O O . LEU A 1 97 ? 9.815 11.904 -13.839 1.00 43.09 97 LEU A O 1
ATOM 811 N N . PHE A 1 98 ? 9.509 11.105 -15.913 1.00 48.56 98 PHE A N 1
ATOM 812 C CA . PHE A 1 98 ? 8.355 10.257 -15.589 1.00 48.56 98 PHE A CA 1
ATOM 813 C C . PHE A 1 98 ? 8.703 9.064 -14.687 1.00 48.56 98 PHE A C 1
ATOM 815 O O . PHE A 1 98 ? 7.963 8.792 -13.742 1.00 48.56 98 PHE A O 1
ATOM 822 N N . ALA A 1 99 ? 9.831 8.383 -14.916 1.00 42.19 99 ALA A N 1
ATOM 823 C CA . ALA A 1 99 ? 10.309 7.312 -14.038 1.00 42.19 99 ALA A CA 1
ATOM 824 C C . ALA A 1 99 ? 10.631 7.856 -12.636 1.00 42.19 99 ALA A C 1
ATOM 826 O O . ALA A 1 99 ? 10.154 7.316 -11.637 1.00 42.19 99 ALA A O 1
ATOM 827 N N . HIS A 1 100 ? 11.324 8.997 -12.557 1.00 40.59 100 HIS A N 1
ATOM 828 C CA . HIS A 1 100 ? 11.564 9.687 -11.289 1.00 40.59 100 HIS A CA 1
ATOM 829 C C . HIS A 1 100 ? 10.251 10.097 -10.603 1.00 40.59 100 HIS A C 1
ATOM 831 O O . HIS A 1 100 ? 10.096 9.860 -9.410 1.00 40.59 100 HIS A O 1
ATOM 837 N N . GLN A 1 101 ? 9.265 10.631 -11.333 1.00 45.22 101 GLN A N 1
ATOM 838 C CA . GLN A 1 101 ? 7.968 11.049 -10.783 1.00 45.22 101 GLN A CA 1
ATOM 839 C C . GLN A 1 101 ? 7.065 9.884 -10.349 1.00 45.22 101 GLN A C 1
ATOM 841 O O . GLN A 1 101 ? 6.330 10.038 -9.376 1.00 45.22 101 GLN A O 1
ATOM 846 N N . ALA A 1 102 ? 7.121 8.722 -11.003 1.00 43.03 102 ALA A N 1
ATOM 847 C CA . ALA A 1 102 ? 6.410 7.515 -10.572 1.00 43.03 102 ALA A CA 1
ATOM 848 C C . ALA A 1 102 ? 7.016 6.915 -9.283 1.00 43.03 102 ALA A C 1
ATOM 850 O O . ALA A 1 102 ? 6.305 6.355 -8.442 1.00 43.03 102 ALA A O 1
ATOM 851 N N . MET A 1 103 ? 8.327 7.084 -9.088 1.00 42.53 103 MET A N 1
ATOM 852 C CA . MET A 1 103 ? 9.079 6.540 -7.950 1.00 42.53 103 MET A CA 1
ATOM 853 C C . MET A 1 103 ? 9.081 7.462 -6.732 1.00 42.53 103 MET A C 1
ATOM 855 O O . MET A 1 103 ? 8.770 7.008 -5.627 1.00 42.53 103 MET A O 1
ATOM 859 N N . ASP A 1 104 ? 9.294 8.765 -6.936 1.00 40.41 104 ASP A N 1
ATOM 860 C CA . ASP A 1 104 ? 8.917 9.779 -5.951 1.00 40.41 104 ASP A CA 1
ATOM 861 C C . ASP A 1 104 ? 7.428 9.672 -5.663 1.00 40.41 104 ASP A C 1
ATOM 863 O O . ASP A 1 104 ? 7.024 9.825 -4.523 1.00 40.41 104 ASP A O 1
ATOM 867 N N . GLY A 1 105 ? 6.620 9.323 -6.664 1.00 40.91 105 GLY A N 1
ATOM 868 C CA . GLY A 1 105 ? 5.221 8.967 -6.526 1.00 40.91 105 GLY A CA 1
ATOM 869 C C . GLY A 1 105 ? 4.992 7.857 -5.513 1.00 40.91 105 GLY A C 1
ATOM 870 O O . GLY A 1 105 ? 4.070 8.003 -4.751 1.00 40.91 105 GLY A O 1
ATOM 871 N N . SER A 1 106 ? 5.827 6.824 -5.385 1.00 41.81 106 SER A N 1
ATOM 872 C CA . SER A 1 106 ? 5.606 5.716 -4.432 1.00 41.81 106 SER A CA 1
ATOM 873 C C . SER A 1 106 ? 5.952 6.080 -2.977 1.00 41.81 106 SER A C 1
ATOM 875 O O . SER A 1 106 ? 5.220 5.737 -2.043 1.00 41.81 106 SER A O 1
ATOM 877 N N . LEU A 1 107 ? 7.030 6.843 -2.761 1.00 39.81 107 LEU A N 1
ATOM 878 C CA . LEU A 1 107 ? 7.399 7.363 -1.434 1.00 39.81 107 LEU A CA 1
ATOM 879 C C . LEU A 1 107 ? 6.556 8.586 -1.031 1.00 39.81 107 LEU A C 1
ATOM 881 O O . LEU A 1 107 ? 6.180 8.710 0.134 1.00 39.81 107 LEU A O 1
ATOM 885 N N . ASN A 1 108 ? 6.203 9.453 -1.981 1.00 40.34 108 ASN A N 1
ATOM 886 C CA . ASN A 1 108 ? 5.236 10.539 -1.808 1.00 40.34 108 ASN A CA 1
ATOM 887 C C . ASN A 1 108 ? 3.783 10.050 -1.841 1.00 40.34 108 ASN A C 1
ATOM 889 O O . ASN A 1 108 ? 2.917 10.782 -1.397 1.00 40.34 108 ASN A O 1
ATOM 893 N N . TRP A 1 109 ? 3.487 8.827 -2.284 1.00 44.94 109 TRP A N 1
ATOM 894 C CA . TRP A 1 109 ? 2.174 8.180 -2.143 1.00 44.94 109 TRP A CA 1
ATOM 895 C C . TRP A 1 109 ? 2.010 7.654 -0.727 1.00 44.94 109 TRP A C 1
ATOM 897 O O . TRP A 1 109 ? 0.986 7.914 -0.101 1.00 44.94 109 TRP A O 1
ATOM 907 N N . LEU A 1 110 ? 3.062 7.047 -0.166 1.00 42.88 110 LEU A N 1
ATOM 908 C CA . LEU A 1 110 ? 3.132 6.754 1.263 1.00 42.88 110 LEU A CA 1
ATOM 909 C C . LEU A 1 110 ? 2.991 8.060 2.073 1.00 42.88 110 LEU A C 1
ATOM 911 O O . LEU A 1 110 ? 2.132 8.144 2.947 1.00 42.88 110 LEU A O 1
ATOM 915 N N . ARG A 1 111 ? 3.756 9.114 1.749 1.00 42.88 111 ARG A N 1
ATOM 916 C CA . ARG A 1 111 ? 3.683 10.412 2.459 1.00 42.88 111 ARG A CA 1
ATOM 917 C C . ARG A 1 111 ? 2.418 11.231 2.170 1.00 42.88 111 ARG A C 1
ATOM 919 O O . ARG A 1 111 ? 1.998 11.978 3.039 1.00 42.88 111 ARG A O 1
ATOM 926 N N . GLY A 1 112 ? 1.815 11.100 0.992 1.00 41.94 112 GLY A N 1
ATOM 927 C CA . GLY A 1 112 ? 0.586 11.781 0.562 1.00 41.94 112 GLY A CA 1
ATOM 928 C C . GLY A 1 112 ? -0.676 11.121 1.115 1.00 41.94 112 GLY A C 1
ATOM 929 O O . GLY A 1 112 ? -1.714 11.764 1.246 1.00 41.94 112 GLY A O 1
ATOM 930 N N . LYS A 1 113 ? -0.567 9.862 1.555 1.00 50.69 113 LYS A N 1
ATOM 931 C CA . LYS A 1 113 ? -1.478 9.209 2.502 1.00 50.69 113 LYS A CA 1
ATOM 932 C C . LYS A 1 113 ? -1.031 9.556 3.930 1.00 50.69 113 LYS A C 1
ATOM 934 O O . LYS A 1 113 ? -0.781 8.661 4.740 1.00 50.69 113 LYS A O 1
ATOM 939 N N . THR A 1 114 ? -0.897 10.858 4.209 1.00 49.31 114 THR A N 1
ATOM 940 C CA . THR A 1 114 ? -0.278 11.452 5.417 1.00 49.31 114 THR A CA 1
ATOM 941 C C . THR A 1 114 ? -0.665 10.729 6.700 1.00 49.31 114 THR A C 1
ATOM 943 O O . THR A 1 114 ? 0.167 10.460 7.560 1.00 49.31 114 THR A O 1
ATOM 946 N N . ASN A 1 115 ? -1.914 10.291 6.782 1.00 56.78 115 ASN A N 1
ATOM 947 C CA . ASN A 1 115 ? -2.464 9.799 8.024 1.00 56.78 115 ASN A CA 1
ATOM 948 C C . ASN A 1 115 ? -2.145 8.330 8.338 1.00 56.78 115 ASN A C 1
ATOM 950 O O . ASN A 1 115 ? -2.307 7.966 9.496 1.00 56.78 115 ASN A O 1
ATOM 954 N N . ILE A 1 116 ? -1.709 7.472 7.395 1.00 64.50 116 ILE A N 1
ATOM 955 C CA . ILE A 1 116 ? -1.217 6.114 7.759 1.00 64.50 116 ILE A CA 1
ATOM 956 C C . ILE A 1 116 ? 0.161 6.206 8.429 1.00 64.50 116 ILE A C 1
ATOM 958 O O . ILE A 1 116 ? 0.498 5.382 9.276 1.00 64.50 116 ILE A O 1
ATOM 962 N N . ILE A 1 117 ? 0.962 7.206 8.053 1.00 66.06 117 ILE A N 1
ATOM 963 C CA . ILE A 1 117 ? 2.339 7.363 8.541 1.00 66.06 117 ILE A CA 1
ATOM 964 C C . ILE A 1 117 ? 2.392 8.168 9.836 1.00 66.06 117 ILE A C 1
ATOM 966 O O . ILE A 1 117 ? 3.411 8.164 10.524 1.00 66.06 117 ILE A O 1
ATOM 970 N N . GLU A 1 118 ? 1.307 8.826 10.221 1.00 79.06 118 GLU A N 1
ATOM 971 C CA . GLU A 1 118 ? 1.242 9.450 11.532 1.00 79.06 118 GLU A CA 1
ATOM 972 C C . GLU A 1 118 ? 1.170 8.398 12.648 1.00 79.06 118 GLU A C 1
ATOM 974 O O . GLU A 1 118 ? 0.456 7.394 12.522 1.00 79.06 118 GLU A O 1
ATOM 979 N N . PRO A 1 119 ? 1.912 8.605 13.751 1.00 87.94 119 PRO A N 1
ATOM 980 C CA . PRO A 1 119 ? 1.828 7.724 14.901 1.00 87.94 119 PRO A CA 1
ATOM 981 C C . PRO A 1 119 ? 0.394 7.734 15.452 1.00 87.94 119 PRO A C 1
ATOM 983 O O . PRO A 1 119 ? -0.172 8.810 15.661 1.00 87.94 119 PRO A O 1
ATOM 986 N N . PRO A 1 120 ? -0.211 6.564 15.724 1.00 92.12 120 PRO A N 1
ATOM 987 C CA . PRO A 1 120 ? -1.526 6.504 16.343 1.00 92.12 120 PRO A CA 1
ATOM 988 C C . PRO A 1 120 ? -1.520 7.193 17.705 1.00 92.12 120 PRO A C 1
ATOM 990 O O . PRO A 1 120 ? -0.737 6.842 18.594 1.00 92.12 120 PRO A O 1
ATOM 993 N N . LYS A 1 121 ? -2.421 8.160 17.856 1.00 92.94 121 LYS A N 1
ATOM 994 C CA . LYS A 1 121 ? -2.681 8.879 19.100 1.00 92.94 121 LYS A CA 1
ATOM 995 C C . LYS A 1 121 ? -4.057 8.511 19.649 1.00 92.94 121 LYS A C 1
ATOM 997 O O . LYS A 1 121 ? -4.892 7.970 18.923 1.00 92.94 121 LYS A O 1
ATOM 1002 N N . VAL A 1 122 ? -4.269 8.822 20.923 1.00 95.12 122 VAL A N 1
ATOM 1003 C CA . VAL A 1 122 ? -5.606 8.817 21.523 1.00 95.12 122 VAL A CA 1
ATOM 1004 C C . VAL A 1 122 ? -6.466 9.836 20.772 1.00 95.12 122 VAL A C 1
ATOM 1006 O O . VAL A 1 122 ? -5.984 10.925 20.457 1.00 95.12 122 VAL A O 1
ATOM 1009 N N . LEU A 1 123 ? -7.692 9.447 20.435 1.00 90.88 123 LEU A N 1
ATOM 1010 C CA . LEU A 1 123 ? -8.686 10.305 19.799 1.00 90.88 123 LEU A CA 1
ATOM 1011 C C . LEU A 1 123 ? -9.651 10.757 20.896 1.00 90.88 123 LEU A C 1
ATOM 1013 O O . LEU A 1 123 ? -10.305 9.925 21.520 1.00 90.88 123 LEU A O 1
ATOM 1017 N N . GLU A 1 124 ? -9.664 12.055 21.181 1.00 91.56 124 GLU A N 1
ATOM 1018 C CA . GLU A 1 124 ? -10.323 12.622 22.367 1.00 91.56 124 GLU A CA 1
ATOM 1019 C C . GLU A 1 124 ? -11.765 13.061 22.091 1.00 91.56 124 GLU A C 1
ATOM 1021 O O . GLU A 1 124 ? -12.528 13.300 23.027 1.00 91.56 124 GLU A O 1
ATOM 1026 N N . SER A 1 125 ? -12.149 13.158 20.814 1.00 93.00 125 SER A N 1
ATOM 1027 C CA . SER A 1 125 ? -13.489 13.574 20.407 1.00 93.00 125 SER A CA 1
ATOM 1028 C C . SER A 1 125 ? -14.074 12.716 19.287 1.00 93.00 125 SER A C 1
ATOM 1030 O O . SER A 1 125 ? -13.369 12.036 18.532 1.00 93.00 125 SER A O 1
ATOM 1032 N N . GLU A 1 126 ? -15.398 12.783 19.150 1.00 91.06 126 GLU A N 1
ATOM 1033 C CA . GLU A 1 126 ? -16.133 12.127 18.069 1.00 91.06 126 GLU A CA 1
ATOM 1034 C C . GLU A 1 126 ? -15.689 12.639 16.687 1.00 91.06 126 GLU A C 1
ATOM 1036 O O . GLU A 1 126 ? -15.571 11.865 15.732 1.00 91.06 126 GLU A O 1
ATOM 1041 N N . GLU A 1 127 ? -15.372 13.931 16.568 1.00 91.44 127 GLU A N 1
ATOM 1042 C CA . GLU A 1 127 ? -14.846 14.531 15.342 1.00 91.44 127 GLU A CA 1
ATOM 1043 C C . GLU A 1 127 ? -13.485 13.945 14.961 1.00 91.44 127 GLU A C 1
ATOM 1045 O O . GLU A 1 127 ? -13.259 13.657 13.782 1.00 91.44 127 GLU A O 1
ATOM 1050 N N . GLU A 1 128 ? -12.595 13.721 15.934 1.00 91.75 128 GLU A N 1
ATOM 1051 C CA . GLU A 1 128 ? -11.300 13.079 15.694 1.00 91.75 128 GLU A CA 1
ATOM 1052 C C . GLU A 1 128 ? -11.466 11.616 15.256 1.00 91.75 128 GLU A C 1
ATOM 1054 O O . GLU A 1 128 ? -10.797 11.172 14.316 1.00 91.75 128 GLU A O 1
ATOM 1059 N N . LEU A 1 129 ? -12.401 10.878 15.866 1.00 92.00 129 LEU A N 1
ATOM 1060 C CA . LEU A 1 129 ? -12.752 9.507 15.473 1.00 92.00 129 LEU A CA 1
ATOM 1061 C C . LEU A 1 129 ? -13.296 9.454 14.040 1.00 92.00 129 LEU A C 1
ATOM 1063 O O . LEU A 1 129 ? -12.838 8.654 13.214 1.00 92.00 129 LEU A O 1
ATOM 1067 N N . LYS A 1 130 ? -14.214 10.363 13.700 1.00 91.94 130 LYS A N 1
ATOM 1068 C CA . LYS A 1 130 ? -14.786 10.497 12.356 1.00 91.94 130 LYS A CA 1
ATOM 1069 C C . LYS A 1 130 ? -13.730 10.864 11.318 1.00 91.94 130 LYS A C 1
ATOM 1071 O O . LYS A 1 130 ? -13.694 10.252 10.245 1.00 91.94 130 LYS A O 1
ATOM 1076 N N . ALA A 1 131 ? -12.876 11.840 11.619 1.00 89.62 131 ALA A N 1
ATOM 1077 C CA . ALA A 1 131 ? -11.777 12.253 10.751 1.00 89.62 131 ALA A CA 1
ATOM 1078 C C . ALA A 1 131 ? -10.785 11.101 10.542 1.00 89.62 131 ALA A C 1
ATOM 1080 O O . ALA A 1 131 ? -10.410 10.812 9.402 1.00 89.62 131 ALA A O 1
ATOM 1081 N N . GLY A 1 132 ? -10.442 10.380 11.614 1.00 90.88 132 GLY A N 1
ATOM 1082 C CA . GLY A 1 132 ? -9.610 9.181 11.575 1.00 90.88 132 GLY A CA 1
ATOM 1083 C C . GLY A 1 132 ? -10.185 8.096 10.663 1.00 90.88 132 GLY A C 1
ATOM 1084 O O . GLY A 1 132 ? -9.464 7.553 9.824 1.00 90.88 132 GLY A O 1
ATOM 1085 N N . LEU A 1 133 ? -11.490 7.826 10.749 1.00 92.44 133 LEU A N 1
ATOM 1086 C CA . LEU A 1 133 ? -12.164 6.851 9.889 1.00 92.44 133 LEU A CA 1
ATOM 1087 C C . LEU A 1 133 ? -12.168 7.270 8.413 1.00 92.44 133 LEU A C 1
ATOM 1089 O O . LEU A 1 133 ? -11.812 6.466 7.552 1.00 92.44 133 LEU A O 1
ATOM 1093 N N . VAL A 1 134 ? -12.550 8.517 8.111 1.00 90.38 134 VAL A N 1
ATOM 1094 C CA . VAL A 1 134 ? -12.544 9.062 6.735 1.00 90.38 134 VAL A CA 1
ATOM 1095 C C . VAL A 1 134 ? -11.148 8.972 6.129 1.00 90.38 134 VAL A C 1
ATOM 1097 O O . VAL A 1 134 ? -10.977 8.575 4.977 1.00 90.38 134 VAL A O 1
ATOM 1100 N N . SER A 1 135 ? -10.145 9.290 6.934 1.00 87.44 135 SER A N 1
ATOM 1101 C CA . SER A 1 135 ? -8.742 9.169 6.587 1.00 87.44 135 SER A CA 1
ATOM 1102 C C . SER A 1 135 ? -8.333 7.728 6.242 1.00 87.44 135 SER A C 1
ATOM 1104 O O . SER A 1 135 ? -7.761 7.487 5.178 1.00 87.44 135 SER A O 1
ATOM 1106 N N . LEU A 1 136 ? -8.650 6.751 7.101 1.00 90.31 136 LEU A N 1
ATOM 1107 C CA . LEU A 1 136 ? -8.342 5.334 6.853 1.00 90.31 136 LEU A CA 1
ATOM 1108 C C . LEU A 1 136 ? -9.068 4.806 5.608 1.00 90.31 136 LEU A C 1
ATOM 1110 O O . LEU A 1 136 ? -8.496 4.062 4.814 1.00 90.31 136 LEU A O 1
ATOM 1114 N N . GLU A 1 137 ? -10.308 5.234 5.391 1.00 90.00 137 GLU A N 1
ATOM 1115 C CA . GLU A 1 137 ? -11.082 4.895 4.200 1.00 90.00 137 GLU A CA 1
ATOM 1116 C C . GLU A 1 137 ? -10.456 5.473 2.918 1.00 90.00 137 GLU A C 1
ATOM 1118 O O . GLU A 1 137 ? -10.297 4.758 1.923 1.00 90.00 137 GLU A O 1
ATOM 1123 N N . GLY A 1 138 ? -10.044 6.746 2.946 1.00 84.25 138 GLY A N 1
ATOM 1124 C CA . GLY A 1 138 ? -9.313 7.404 1.857 1.00 84.25 138 GLY A CA 1
ATOM 1125 C C . GLY A 1 138 ? -7.996 6.696 1.537 1.00 84.25 138 GLY A C 1
ATOM 1126 O O . GLY A 1 138 ? -7.627 6.495 0.372 1.00 84.25 138 GLY A O 1
ATOM 1127 N N . SER A 1 139 ? -7.330 6.206 2.576 1.00 82.56 139 SER A N 1
ATOM 1128 C CA . SER A 1 139 ? -6.110 5.426 2.452 1.00 82.56 139 SER A CA 1
ATOM 1129 C C . SER A 1 139 ? -6.284 4.103 1.710 1.00 82.56 139 SER A C 1
ATOM 1131 O O . SER A 1 139 ? -5.378 3.679 0.993 1.00 82.56 139 SER A O 1
ATOM 1133 N N . LEU A 1 140 ? -7.480 3.525 1.752 1.00 85.69 140 LEU A N 1
ATOM 1134 C CA . LEU A 1 140 ? -7.816 2.278 1.072 1.00 85.69 140 LEU A CA 1
ATOM 1135 C C . LEU A 1 140 ? -8.479 2.479 -0.296 1.00 85.69 140 LEU A C 1
ATOM 1137 O O . LEU A 1 140 ? -8.823 1.500 -0.950 1.00 85.69 140 LEU A O 1
ATOM 1141 N N . ARG A 1 141 ? -8.728 3.712 -0.759 1.00 80.44 141 ARG A N 1
ATOM 1142 C CA . ARG A 1 141 ? -9.389 3.941 -2.066 1.00 80.44 141 ARG A CA 1
ATOM 1143 C C . ARG A 1 141 ? -8.651 3.297 -3.236 1.00 80.44 141 ARG A C 1
ATOM 1145 O O . ARG A 1 141 ? -9.299 2.744 -4.112 1.00 80.44 141 ARG A O 1
ATOM 1152 N N . ASP A 1 142 ? -7.330 3.305 -3.185 1.00 71.69 142 ASP A N 1
ATOM 1153 C CA . ASP A 1 142 ? -6.464 2.729 -4.207 1.00 71.69 142 ASP A CA 1
ATOM 1154 C C . ASP A 1 142 ? -5.693 1.546 -3.620 1.00 71.69 142 ASP A C 1
ATOM 1156 O O . ASP A 1 142 ? -4.484 1.596 -3.445 1.00 71.69 142 ASP A O 1
ATOM 1160 N N . LEU A 1 143 ? -6.425 0.508 -3.209 1.00 75.00 143 LEU A N 1
ATOM 1161 C CA . LEU A 1 143 ? -5.822 -0.752 -2.765 1.00 75.00 143 LEU A CA 1
ATOM 1162 C C . LEU A 1 143 ? -5.119 -1.477 -3.911 1.00 75.00 143 LEU A C 1
ATOM 1164 O O . LEU A 1 143 ? -4.162 -2.204 -3.681 1.00 75.00 143 LEU A O 1
ATOM 1168 N N . SER A 1 144 ? -5.573 -1.258 -5.145 1.00 66.12 144 SER A N 1
ATOM 1169 C CA . SER A 1 144 ? -4.976 -1.826 -6.348 1.00 66.12 144 SER A CA 1
ATOM 1170 C C . SER A 1 144 ? -3.502 -1.498 -6.486 1.00 66.12 144 SER A C 1
ATOM 1172 O O . SER A 1 144 ? -2.783 -2.361 -6.954 1.00 66.12 144 SER A O 1
ATOM 1174 N N . SER A 1 145 ? -3.026 -0.327 -6.048 1.00 64.94 145 SER A N 1
ATOM 1175 C CA . SER A 1 145 ? -1.594 0.001 -6.083 1.00 64.94 145 SER A CA 1
ATOM 1176 C C . SER A 1 145 ? -0.772 -0.636 -4.957 1.00 64.94 145 SER A C 1
ATOM 1178 O O . SER A 1 145 ? 0.452 -0.677 -5.044 1.00 64.94 145 SER A O 1
ATOM 1180 N N . TRP A 1 146 ? -1.398 -1.232 -3.936 1.00 71.44 146 TRP A N 1
ATOM 1181 C CA . TRP A 1 146 ? -0.683 -1.810 -2.787 1.00 71.44 146 TRP A CA 1
ATOM 1182 C C . TRP A 1 146 ? 0.061 -3.095 -3.137 1.00 71.44 146 TRP A C 1
ATOM 1184 O O . TRP A 1 146 ? 1.030 -3.435 -2.458 1.00 71.44 146 TRP A O 1
ATOM 1194 N N . PHE A 1 147 ? -0.330 -3.753 -4.234 1.00 60.38 147 PHE A N 1
ATOM 1195 C CA . PHE A 1 147 ? 0.358 -4.916 -4.795 1.00 60.38 147 PHE A CA 1
ATOM 1196 C C . PHE A 1 147 ? 1.837 -4.649 -5.106 1.00 60.38 147 PHE A C 1
ATOM 1198 O O . PHE A 1 147 ? 2.584 -5.598 -5.323 1.00 60.38 147 PHE A O 1
ATOM 1205 N N . ILE A 1 148 ? 2.248 -3.374 -5.183 1.00 56.28 148 ILE A N 1
ATOM 1206 C CA . ILE A 1 148 ? 3.640 -2.933 -5.360 1.00 56.28 148 ILE A CA 1
ATOM 1207 C C . ILE A 1 148 ? 4.499 -3.384 -4.184 1.00 56.28 148 ILE A C 1
ATOM 1209 O O . ILE A 1 148 ? 5.602 -3.880 -4.377 1.00 56.28 148 ILE A O 1
ATOM 1213 N N . HIS A 1 149 ? 3.973 -3.337 -2.969 1.00 65.88 149 HIS A N 1
ATOM 1214 C CA . HIS A 1 149 ? 4.734 -3.736 -1.798 1.00 65.88 149 HIS A CA 1
ATOM 1215 C C . HIS A 1 149 ? 4.892 -5.260 -1.707 1.00 65.88 149 HIS A C 1
ATOM 1217 O O . HIS A 1 149 ? 4.025 -6.008 -2.150 1.00 65.88 149 HIS A O 1
ATOM 1223 N N . ASN A 1 150 ? 5.982 -5.739 -1.100 1.00 73.75 150 ASN A N 1
ATOM 1224 C CA . ASN A 1 150 ? 6.101 -7.162 -0.772 1.00 73.75 150 ASN A CA 1
ATOM 1225 C C . ASN A 1 150 ? 5.023 -7.585 0.251 1.00 73.75 150 ASN A C 1
ATOM 1227 O O . ASN A 1 150 ? 4.414 -6.736 0.913 1.00 73.75 150 ASN A O 1
ATOM 1231 N N . SER A 1 151 ? 4.785 -8.893 0.377 1.00 80.44 151 SER A N 1
ATOM 1232 C CA . SER A 1 151 ? 3.759 -9.448 1.272 1.00 80.44 151 SER A CA 1
ATOM 1233 C C . SER A 1 151 ? 3.888 -8.930 2.700 1.00 80.44 151 SER A C 1
ATOM 1235 O O . SER A 1 151 ? 2.895 -8.509 3.279 1.00 80.44 151 SER A O 1
ATOM 1237 N N . ASP A 1 152 ? 5.106 -8.879 3.235 1.00 82.44 152 ASP A N 1
ATOM 1238 C CA . ASP A 1 152 ? 5.369 -8.499 4.624 1.00 82.44 152 ASP A CA 1
ATOM 1239 C C . ASP A 1 152 ? 5.011 -7.029 4.878 1.00 82.44 152 ASP A C 1
ATOM 1241 O O . ASP A 1 152 ? 4.407 -6.679 5.891 1.00 82.44 152 ASP A O 1
ATOM 1245 N N . HIS A 1 153 ? 5.329 -6.149 3.929 1.00 83.44 153 HIS A N 1
ATOM 1246 C CA . HIS A 1 153 ? 4.970 -4.736 3.987 1.00 83.44 153 HIS A CA 1
ATOM 1247 C C . HIS A 1 153 ? 3.454 -4.561 3.910 1.00 83.44 153 HIS A C 1
ATOM 1249 O O . HIS A 1 153 ? 2.886 -3.813 4.707 1.00 83.44 153 HIS A O 1
ATOM 1255 N N . GLN A 1 154 ? 2.793 -5.267 2.985 1.00 86.00 154 GLN A N 1
ATOM 1256 C CA . GLN A 1 154 ? 1.334 -5.251 2.886 1.00 86.00 154 GLN A CA 1
ATOM 1257 C C . GLN A 1 154 ? 0.700 -5.744 4.193 1.00 86.00 154 GLN A C 1
ATOM 1259 O O . GLN A 1 154 ? -0.207 -5.094 4.711 1.00 86.00 154 GLN A O 1
ATOM 1264 N N . GLN A 1 155 ? 1.210 -6.842 4.762 1.00 90.62 155 GLN A N 1
ATOM 1265 C CA . GLN A 1 155 ? 0.750 -7.408 6.027 1.00 90.62 155 GLN A CA 1
ATOM 1266 C C . GLN A 1 155 ? 0.801 -6.371 7.144 1.00 90.62 155 GLN A C 1
ATOM 1268 O O . GLN A 1 155 ? -0.208 -6.114 7.795 1.00 90.62 155 GLN A O 1
ATOM 1273 N N . ILE A 1 156 ? 1.967 -5.750 7.340 1.00 90.62 156 ILE A N 1
ATOM 1274 C CA . ILE A 1 156 ? 2.200 -4.787 8.416 1.00 90.62 156 ILE A CA 1
ATOM 1275 C C . ILE A 1 156 ? 1.305 -3.549 8.234 1.00 90.62 156 ILE A C 1
ATOM 1277 O O . ILE A 1 156 ? 0.735 -3.058 9.211 1.00 90.62 156 ILE A O 1
ATOM 1281 N N . LEU A 1 157 ? 1.140 -3.058 7.000 1.00 89.56 157 LEU A N 1
ATOM 1282 C CA . LEU A 1 157 ? 0.245 -1.936 6.702 1.00 89.56 157 LEU A CA 1
ATOM 1283 C C . LEU A 1 157 ? -1.217 -2.279 7.015 1.00 89.56 157 LEU A C 1
ATOM 1285 O O . LEU A 1 157 ? -1.925 -1.472 7.624 1.00 89.56 157 LEU A O 1
ATOM 1289 N N . PHE A 1 158 ? -1.673 -3.477 6.643 1.00 92.88 158 PHE A N 1
ATOM 1290 C CA . PHE A 1 158 ? -3.024 -3.921 6.966 1.00 92.88 158 PHE A CA 1
ATOM 1291 C C . PHE A 1 158 ? -3.225 -4.137 8.460 1.00 92.88 158 PHE A C 1
ATOM 1293 O O . PHE A 1 158 ? -4.251 -3.704 8.977 1.00 92.88 158 PHE A O 1
ATOM 1300 N N . GLU A 1 159 ? -2.268 -4.745 9.166 1.00 94.31 159 GLU A N 1
ATOM 1301 C CA . GLU A 1 159 ? -2.326 -4.879 10.626 1.00 94.31 159 GLU A CA 1
ATOM 1302 C C . GLU A 1 159 ? -2.476 -3.503 11.290 1.00 94.31 159 GLU A C 1
ATOM 1304 O O . GLU A 1 159 ? -3.310 -3.339 12.179 1.00 94.31 159 GLU A O 1
ATOM 1309 N N . HIS A 1 160 ? -1.742 -2.497 10.809 1.00 94.62 160 HIS A N 1
ATOM 1310 C CA . HIS A 1 160 ? -1.846 -1.130 11.310 1.00 94.62 160 HIS A CA 1
ATOM 1311 C C . HIS A 1 160 ? -3.227 -0.509 11.077 1.00 94.62 160 HIS A C 1
ATOM 1313 O O . HIS A 1 160 ? -3.842 0.017 12.007 1.00 94.62 160 HIS A O 1
ATOM 1319 N N . ILE A 1 161 ? -3.748 -0.588 9.851 1.00 94.38 161 ILE A N 1
ATOM 1320 C CA . ILE A 1 161 ? -5.078 -0.057 9.527 1.00 94.38 161 ILE A CA 1
ATOM 1321 C C . ILE A 1 161 ? -6.160 -0.771 10.332 1.00 94.38 161 ILE A C 1
ATOM 1323 O O . ILE A 1 161 ? -7.040 -0.121 10.893 1.00 94.38 161 ILE A O 1
ATOM 1327 N N . VAL A 1 162 ? -6.097 -2.100 10.404 1.00 96.19 162 VAL A N 1
ATOM 1328 C CA . VAL A 1 162 ? -7.080 -2.913 11.118 1.00 96.19 162 VAL A CA 1
ATOM 1329 C C . VAL A 1 162 ? -7.066 -2.593 12.607 1.00 96.19 162 VAL A C 1
ATOM 1331 O O . VAL A 1 162 ? -8.138 -2.384 13.171 1.00 96.19 162 VAL A O 1
ATOM 1334 N N . ALA A 1 163 ? -5.890 -2.473 13.226 1.00 97.12 163 ALA A N 1
ATOM 1335 C CA . ALA A 1 163 ? -5.782 -2.069 14.623 1.00 97.12 163 ALA A CA 1
ATOM 1336 C C . ALA A 1 163 ? -6.420 -0.689 14.861 1.00 97.12 163 ALA A C 1
ATOM 1338 O O . ALA A 1 163 ? -7.200 -0.520 15.793 1.00 97.12 163 ALA A O 1
ATOM 1339 N N . ARG A 1 164 ? -6.207 0.287 13.970 1.00 96.12 164 ARG A N 1
ATOM 1340 C CA . ARG A 1 164 ? -6.848 1.608 14.099 1.00 96.12 164 ARG A CA 1
ATOM 1341 C C . ARG A 1 164 ? -8.359 1.575 13.904 1.00 96.12 164 ARG A C 1
ATOM 1343 O O . ARG A 1 164 ? -9.073 2.256 14.629 1.00 96.12 164 ARG A O 1
ATOM 1350 N N . LEU A 1 165 ? -8.858 0.784 12.955 1.00 95.94 165 LEU A N 1
ATOM 1351 C CA . LEU A 1 165 ? -10.298 0.604 12.759 1.00 95.94 165 LEU A CA 1
ATOM 1352 C C . LEU A 1 165 ? -10.947 -0.041 13.983 1.00 95.94 165 LEU A C 1
ATOM 1354 O O . LEU A 1 165 ? -12.029 0.374 14.384 1.00 95.94 165 LEU A O 1
ATOM 1358 N N . ARG A 1 166 ? -10.281 -1.027 14.592 1.00 96.50 166 ARG A N 1
ATOM 1359 C CA . ARG A 1 166 ? -10.747 -1.660 15.827 1.00 96.50 166 ARG A CA 1
ATOM 1360 C C . ARG A 1 166 ? -10.727 -0.711 17.015 1.00 96.50 166 ARG A C 1
ATOM 1362 O O . ARG A 1 166 ? -11.684 -0.705 17.773 1.00 96.50 166 ARG A O 1
ATOM 1369 N N . TYR A 1 167 ? -9.698 0.123 17.125 1.00 96.00 167 TYR A N 1
ATOM 1370 C CA . TYR A 1 167 ? -9.657 1.185 18.123 1.00 96.00 167 TYR A CA 1
ATOM 1371 C C . TYR A 1 167 ? -10.850 2.145 17.973 1.00 96.00 167 TYR A C 1
ATOM 1373 O O . TYR A 1 167 ? -11.583 2.350 18.932 1.00 96.00 167 TYR A O 1
ATOM 1381 N N . ILE A 1 168 ? -11.132 2.638 16.759 1.00 94.81 168 ILE A N 1
ATOM 1382 C CA . ILE A 1 168 ? -12.311 3.492 16.505 1.00 94.81 168 ILE A CA 1
ATOM 1383 C C . ILE A 1 168 ? -13.619 2.759 16.850 1.00 94.81 168 ILE A C 1
ATOM 1385 O O . ILE A 1 168 ? -14.547 3.364 17.378 1.00 94.81 168 ILE A O 1
ATOM 1389 N N . GLN A 1 169 ? -13.697 1.458 16.559 1.00 93.88 169 GLN A N 1
ATOM 1390 C CA . GLN A 1 169 ? -14.864 0.633 16.867 1.00 93.88 169 GLN A CA 1
ATOM 1391 C C . GLN A 1 169 ? -15.098 0.459 18.378 1.00 93.88 169 GLN A C 1
ATOM 1393 O O . GLN A 1 169 ? -16.249 0.401 18.803 1.00 93.88 169 GLN A O 1
ATOM 1398 N N . GLU A 1 170 ? -14.032 0.358 19.177 1.00 93.50 170 GLU A N 1
ATOM 1399 C CA . GLU A 1 170 ? -14.119 0.260 20.640 1.00 93.50 170 GLU A CA 1
ATOM 1400 C C . GLU A 1 170 ? -14.546 1.578 21.289 1.00 93.50 170 GLU A C 1
ATOM 1402 O O . GLU A 1 170 ? -15.364 1.555 22.205 1.00 93.50 170 GLU A O 1
ATOM 1407 N N . GLU A 1 171 ? -14.030 2.710 20.806 1.00 93.50 171 GLU A N 1
ATOM 1408 C CA . GLU A 1 171 ? -14.327 4.030 21.381 1.00 93.50 171 GLU A CA 1
ATOM 1409 C C . GLU A 1 171 ? -15.722 4.556 20.978 1.00 93.50 171 GLU A C 1
ATOM 1411 O O . GLU A 1 171 ? -16.342 5.291 21.742 1.00 93.50 171 GLU A O 1
ATOM 1416 N N . CYS A 1 172 ? -16.262 4.138 19.823 1.00 87.69 172 CYS A N 1
ATOM 1417 C CA . CYS A 1 172 ? -17.621 4.483 19.375 1.00 87.69 172 CYS A CA 1
ATOM 1418 C C . CYS A 1 172 ? -18.407 3.257 18.864 1.00 87.69 172 CYS A C 1
ATOM 1420 O O . CYS A 1 172 ? -18.589 3.093 17.647 1.00 87.69 172 CYS A O 1
ATOM 1422 N N . PRO A 1 173 ? -18.914 2.394 19.765 1.00 81.00 173 PRO A N 1
ATOM 1423 C CA . PRO A 1 173 ? -19.730 1.249 19.377 1.00 81.00 173 PRO A CA 1
ATOM 1424 C C . PRO A 1 173 ? -21.019 1.685 18.660 1.00 81.00 173 PRO A C 1
ATOM 1426 O O . PRO A 1 173 ? -21.754 2.537 19.148 1.00 81.00 173 PRO A O 1
ATOM 1429 N N . GLY A 1 174 ? -21.336 1.064 17.519 1.00 81.69 174 GLY A N 1
ATOM 1430 C CA . GLY A 1 174 ? -22.604 1.261 16.800 1.00 81.69 174 GLY A CA 1
ATOM 1431 C C . GLY A 1 174 ? -22.584 2.320 15.690 1.00 81.69 174 GLY A C 1
ATOM 1432 O O . GLY A 1 174 ? -23.014 2.013 14.574 1.00 81.69 174 GLY A O 1
ATOM 1433 N N . ASP A 1 175 ? -22.032 3.513 15.928 1.00 81.31 175 ASP A N 1
ATOM 1434 C CA . ASP A 1 175 ? -22.113 4.635 14.967 1.00 81.31 175 ASP A CA 1
ATOM 1435 C C . ASP A 1 175 ? -21.309 4.390 13.683 1.00 81.31 175 ASP A C 1
ATOM 1437 O O . ASP A 1 175 ? -21.726 4.733 12.571 1.00 81.31 175 ASP A O 1
ATOM 1441 N N . TYR A 1 176 ? -20.165 3.716 13.814 1.00 86.69 176 TYR A N 1
ATOM 1442 C CA . TYR A 1 176 ? -19.246 3.471 12.700 1.00 86.69 176 TYR A CA 1
ATOM 1443 C C . TYR A 1 176 ? -19.214 2.015 12.222 1.00 86.69 176 TYR A C 1
ATOM 1445 O O . TYR A 1 176 ? -18.611 1.720 11.186 1.00 86.69 176 TYR A O 1
ATOM 1453 N N . ASP A 1 177 ? -19.927 1.107 12.892 1.00 89.06 177 ASP A N 1
ATOM 1454 C CA . ASP A 1 177 ? -19.864 -0.343 12.658 1.00 89.06 177 ASP A CA 1
ATOM 1455 C C . ASP A 1 177 ? -20.163 -0.747 11.216 1.00 89.06 177 ASP A C 1
ATOM 1457 O O . ASP A 1 177 ? -19.551 -1.664 10.661 1.00 89.06 177 ASP A O 1
ATOM 1461 N N . ARG A 1 178 ? -21.138 -0.095 10.576 1.00 91.75 178 ARG A N 1
ATOM 1462 C CA . ARG A 1 178 ? -21.477 -0.391 9.177 1.00 91.75 178 ARG A CA 1
ATOM 1463 C C . ARG A 1 178 ? -20.338 -0.002 8.232 1.00 91.75 178 ARG A C 1
ATOM 1465 O O . ARG A 1 178 ? -20.011 -0.779 7.337 1.00 91.75 178 ARG A O 1
ATOM 1472 N N . ARG A 1 179 ? -19.728 1.169 8.437 1.00 93.25 179 ARG A N 1
ATOM 1473 C CA . ARG A 1 179 ? -18.622 1.670 7.604 1.00 93.25 179 ARG A CA 1
ATOM 1474 C C . ARG A 1 179 ? -17.361 0.837 7.815 1.00 93.25 179 ARG A C 1
ATOM 1476 O O . ARG A 1 179 ? -16.774 0.375 6.842 1.00 93.25 179 ARG A O 1
ATOM 1483 N N . ILE A 1 180 ? -17.008 0.565 9.071 1.00 95.12 180 ILE A N 1
ATOM 1484 C CA . ILE A 1 180 ? -15.851 -0.261 9.436 1.00 95.12 180 ILE A CA 1
ATOM 1485 C C . ILE A 1 180 ? -15.990 -1.680 8.868 1.00 95.12 180 ILE A C 1
ATOM 1487 O O . ILE A 1 180 ? -15.045 -2.188 8.268 1.00 95.12 180 ILE A O 1
ATOM 1491 N N . ARG A 1 181 ? -17.178 -2.300 8.944 1.00 93.69 181 ARG A N 1
ATOM 1492 C CA . ARG A 1 181 ? -17.430 -3.600 8.292 1.00 93.69 181 ARG A CA 1
ATOM 1493 C C . ARG A 1 181 ? -17.230 -3.553 6.779 1.00 93.69 181 ARG A C 1
ATOM 1495 O O . ARG A 1 181 ? -16.629 -4.473 6.231 1.00 93.69 181 ARG A O 1
ATOM 1502 N N . GLY A 1 182 ? -17.688 -2.490 6.114 1.00 94.19 182 GLY A N 1
ATOM 1503 C CA . GLY A 1 182 ? -17.436 -2.285 4.684 1.00 94.19 182 GLY A CA 1
ATOM 1504 C C . GLY A 1 182 ? -15.940 -2.216 4.363 1.00 94.19 182 GLY A C 1
ATOM 1505 O O . GLY A 1 182 ? -15.480 -2.831 3.403 1.00 94.19 182 GLY A O 1
ATOM 1506 N N . ILE A 1 183 ? -15.162 -1.545 5.213 1.00 94.81 183 ILE A N 1
ATOM 1507 C CA . ILE A 1 183 ? -13.705 -1.482 5.083 1.00 94.81 183 ILE A CA 1
ATOM 1508 C C . ILE A 1 183 ? -13.058 -2.861 5.298 1.00 94.81 183 ILE A C 1
ATOM 1510 O O . ILE A 1 183 ? -12.253 -3.287 4.470 1.00 94.81 183 ILE A O 1
ATOM 1514 N N . PHE A 1 184 ? -13.430 -3.595 6.352 1.00 95.88 184 PHE A N 1
ATOM 1515 C CA . PHE A 1 184 ? -12.915 -4.950 6.584 1.00 95.88 184 PHE A CA 1
ATOM 1516 C C . PHE A 1 184 ? -13.246 -5.908 5.442 1.00 95.88 184 PHE A C 1
ATOM 1518 O O . PHE A 1 184 ? -12.406 -6.736 5.091 1.00 95.88 184 PHE A O 1
ATOM 1525 N N . HIS A 1 185 ? -14.422 -5.781 4.824 1.00 94.38 185 HIS A N 1
ATOM 1526 C CA . HIS A 1 185 ? -14.778 -6.573 3.650 1.00 94.38 185 HIS A CA 1
ATOM 1527 C C . HIS A 1 185 ? -13.816 -6.308 2.484 1.00 94.38 185 HIS A C 1
ATOM 1529 O O . HIS A 1 185 ? -13.233 -7.251 1.956 1.00 94.38 185 HIS A O 1
ATOM 1535 N N . ARG A 1 186 ? -13.531 -5.033 2.175 1.00 92.75 186 ARG A N 1
ATOM 1536 C CA . ARG A 1 186 ? -12.561 -4.656 1.129 1.00 92.75 186 ARG A CA 1
ATOM 1537 C C . ARG A 1 186 ? -11.157 -5.199 1.403 1.00 92.75 186 ARG A C 1
ATOM 1539 O O . ARG A 1 186 ? -10.515 -5.707 0.488 1.00 92.75 186 ARG A O 1
ATOM 1546 N N . ILE A 1 187 ? -10.690 -5.122 2.652 1.00 93.19 187 ILE A N 1
ATOM 1547 C CA . ILE A 1 187 ? -9.388 -5.684 3.056 1.00 93.19 187 ILE A CA 1
ATOM 1548 C C . ILE A 1 187 ? -9.395 -7.213 2.922 1.00 93.19 187 ILE A C 1
ATOM 1550 O O . ILE A 1 187 ? -8.426 -7.793 2.440 1.00 93.19 187 ILE A O 1
ATOM 1554 N N . THR A 1 188 ? -10.492 -7.872 3.303 1.00 93.31 188 THR A N 1
ATOM 1555 C CA . THR A 1 188 ? -10.649 -9.330 3.185 1.00 93.31 188 THR A CA 1
ATOM 1556 C C . THR A 1 188 ? -10.600 -9.777 1.728 1.00 93.31 188 THR A C 1
ATOM 1558 O O . THR A 1 188 ? -9.906 -10.738 1.404 1.00 93.31 188 THR A O 1
ATOM 1561 N N . ASP A 1 189 ? -11.306 -9.080 0.840 1.00 91.06 189 ASP A N 1
ATOM 1562 C CA . ASP A 1 189 ? -11.327 -9.407 -0.585 1.00 91.06 189 ASP A CA 1
ATOM 1563 C C . ASP A 1 189 ? -9.963 -9.190 -1.235 1.00 91.06 189 ASP A C 1
ATOM 1565 O O . ASP A 1 189 ? -9.511 -10.037 -2.005 1.00 91.06 189 ASP A O 1
ATOM 1569 N N . TYR A 1 190 ? -9.268 -8.109 -0.874 1.00 89.75 190 TYR A N 1
ATOM 1570 C CA . TYR A 1 190 ? -7.885 -7.897 -1.290 1.00 89.75 190 TYR A CA 1
ATOM 1571 C C . TYR A 1 190 ? -6.968 -9.020 -0.775 1.00 89.75 190 TYR A C 1
ATOM 1573 O O . TYR A 1 190 ? -6.197 -9.595 -1.540 1.00 89.75 190 TYR A O 1
ATOM 1581 N N . SER A 1 191 ? -7.081 -9.382 0.507 1.00 88.50 191 SER A N 1
ATOM 1582 C CA . SER A 1 191 ? -6.250 -10.412 1.139 1.00 88.50 191 SER A CA 1
ATOM 1583 C C . SER A 1 191 ? -6.438 -11.794 0.506 1.00 88.50 191 SER A C 1
ATOM 1585 O O . SER A 1 191 ? -5.461 -12.517 0.328 1.00 88.50 191 SER A O 1
ATOM 1587 N N . LYS A 1 192 ? -7.660 -12.142 0.083 1.00 86.75 192 LYS A N 1
ATOM 1588 C CA . LYS A 1 192 ? -7.935 -13.381 -0.666 1.00 86.75 192 LYS A CA 1
ATOM 1589 C C . LYS A 1 192 ? -7.249 -13.422 -2.030 1.00 86.75 192 LYS A C 1
ATOM 1591 O O . LYS A 1 192 ? -6.861 -14.500 -2.460 1.00 86.75 192 LYS A O 1
ATOM 1596 N N . LYS A 1 193 ? -7.144 -12.276 -2.709 1.00 83.94 193 LYS A N 1
ATOM 1597 C CA . LYS A 1 193 ? -6.555 -12.176 -4.052 1.00 83.94 193 LYS A CA 1
ATOM 1598 C C . LYS A 1 193 ? -5.032 -12.147 -4.019 1.00 83.94 193 LYS A C 1
ATOM 1600 O O . LYS A 1 193 ? -4.400 -12.834 -4.803 1.00 83.94 193 LYS A O 1
ATOM 1605 N N . HIS A 1 194 ? -4.456 -11.365 -3.108 1.00 78.56 194 HIS A N 1
ATOM 1606 C CA . HIS A 1 194 ? -3.018 -11.074 -3.112 1.00 78.56 194 HIS A CA 1
ATOM 1607 C C . HIS A 1 194 ? -2.241 -11.771 -1.991 1.00 78.56 194 HIS A C 1
ATOM 1609 O O . HIS A 1 194 ? -1.019 -11.664 -1.939 1.00 78.56 194 HIS A O 1
ATOM 1615 N N . THR A 1 195 ? -2.926 -12.483 -1.088 1.00 85.25 195 THR A N 1
ATOM 1616 C CA . THR A 1 195 ? -2.321 -13.271 0.002 1.00 85.25 195 THR A CA 1
ATOM 1617 C C . THR A 1 195 ? -1.179 -12.545 0.733 1.00 85.25 195 THR A 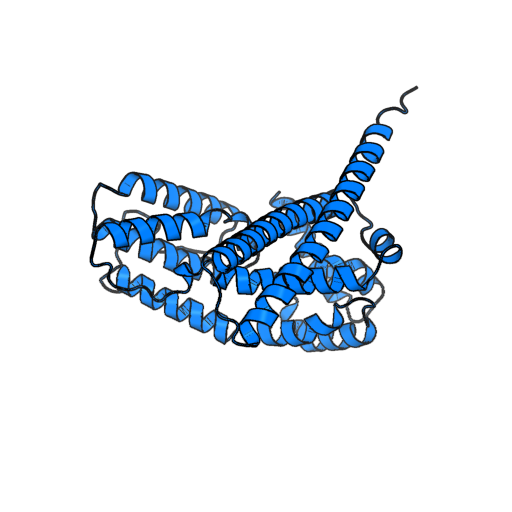C 1
ATOM 1619 O O . THR A 1 195 ? -0.087 -13.097 0.862 1.00 85.25 195 THR A O 1
ATOM 1622 N N . PRO A 1 196 ? -1.405 -11.335 1.287 1.00 83.00 196 PRO A N 1
ATOM 1623 C CA . PRO A 1 196 ? -0.388 -10.577 2.022 1.00 83.00 196 PRO A CA 1
ATOM 1624 C C . PRO A 1 196 ? -0.002 -11.227 3.365 1.00 83.00 196 PRO A C 1
ATOM 1626 O O . PRO A 1 196 ? 0.595 -10.582 4.208 1.00 83.00 196 PRO A O 1
ATOM 1629 N N . GLY A 1 197 ? -0.384 -12.479 3.620 1.00 88.38 197 GLY A N 1
ATOM 1630 C CA . GLY A 1 197 ? -0.230 -13.144 4.909 1.00 88.38 197 GLY A CA 1
ATOM 1631 C C . GLY A 1 197 ? -1.419 -12.936 5.849 1.00 88.38 197 GLY A C 1
ATOM 1632 O O . GLY A 1 197 ? -2.462 -12.385 5.489 1.00 88.38 197 GLY A O 1
ATOM 1633 N N . PHE A 1 198 ? -1.275 -13.440 7.075 1.00 92.56 198 PHE A N 1
ATOM 1634 C CA . PHE A 1 198 ? -2.316 -13.383 8.100 1.00 92.56 198 PHE A CA 1
ATOM 1635 C C . PHE A 1 198 ? -2.428 -11.974 8.700 1.00 92.56 198 PHE A C 1
ATOM 1637 O O . PHE A 1 198 ? -1.480 -11.481 9.309 1.00 92.56 198 PHE A O 1
ATOM 1644 N N . ILE A 1 199 ? -3.599 -11.345 8.582 1.00 94.94 199 ILE A N 1
ATOM 1645 C CA . ILE A 1 199 ? -3.863 -10.005 9.126 1.00 94.94 199 ILE A CA 1
ATOM 1646 C C . ILE A 1 199 ? -4.625 -10.136 10.452 1.00 94.94 199 ILE A C 1
ATOM 1648 O O . ILE A 1 199 ? -5.819 -10.462 10.478 1.00 94.94 199 ILE A O 1
ATOM 1652 N N . HIS A 1 200 ? -3.947 -9.866 11.573 1.00 95.69 200 HIS A N 1
ATOM 1653 C CA . HIS A 1 200 ? -4.587 -9.876 12.893 1.00 95.69 200 HIS A CA 1
ATOM 1654 C C . HIS A 1 200 ? -5.647 -8.773 13.020 1.00 95.69 200 HIS A C 1
ATOM 1656 O O . HIS A 1 200 ? -5.520 -7.702 12.441 1.00 95.69 200 HIS A O 1
ATOM 1662 N N . GLY A 1 201 ? -6.704 -9.035 13.792 1.00 94.81 201 GLY A N 1
ATOM 1663 C CA . GLY A 1 201 ? -7.822 -8.101 13.998 1.00 94.81 201 GLY A 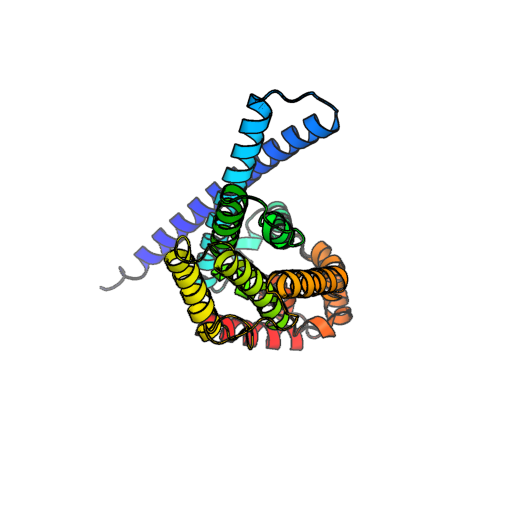CA 1
ATOM 1664 C C . GLY A 1 201 ? -8.898 -8.062 12.905 1.00 94.81 201 GLY A C 1
ATOM 1665 O O . GLY A 1 201 ? -9.946 -7.456 13.121 1.00 94.81 201 GLY A O 1
ATOM 1666 N N . LEU A 1 202 ? -8.715 -8.741 11.765 1.00 94.12 202 LEU A N 1
ATOM 1667 C CA . LEU A 1 202 ? -9.714 -8.714 10.685 1.00 94.12 202 LEU A CA 1
ATOM 1668 C C . LEU A 1 202 ? -11.008 -9.468 11.059 1.00 94.12 202 LEU A C 1
ATOM 1670 O O . LEU A 1 202 ? -12.109 -9.018 10.751 1.00 94.12 202 LEU A O 1
ATOM 1674 N N . SER A 1 203 ? -10.890 -10.576 11.799 1.00 92.56 203 SER A N 1
ATOM 1675 C CA . SER A 1 203 ? -12.036 -11.309 12.357 1.00 92.56 203 SER A CA 1
ATOM 1676 C C . SER A 1 203 ? -12.610 -10.612 13.593 1.00 92.56 203 SER A C 1
ATOM 1678 O O . SER A 1 203 ? -11.858 -10.134 14.438 1.00 92.56 203 SER A O 1
ATOM 1680 N N . LEU A 1 204 ? -13.944 -10.595 13.726 1.00 87.50 204 LEU A N 1
ATOM 1681 C CA . LEU A 1 204 ? -14.663 -9.993 14.863 1.00 87.50 204 LEU A CA 1
ATOM 1682 C C . LEU A 1 204 ? -14.281 -10.599 16.221 1.00 87.50 204 LEU A C 1
ATOM 1684 O O . LEU A 1 204 ? -14.367 -9.910 17.228 1.00 87.50 204 LEU A O 1
ATOM 1688 N N . GLY A 1 205 ? -13.870 -11.869 16.254 1.00 91.25 205 GLY A N 1
ATOM 1689 C CA . GLY A 1 205 ? -13.505 -12.558 17.496 1.00 91.25 205 GLY A CA 1
ATOM 1690 C C . GLY A 1 205 ? -12.082 -12.279 17.984 1.00 91.25 205 GLY A C 1
ATOM 1691 O O . GLY A 1 205 ? -11.698 -12.772 19.044 1.00 91.25 205 GLY A O 1
ATOM 1692 N N . HIS A 1 206 ? -11.271 -11.544 17.219 1.00 96.00 206 HIS A N 1
ATOM 1693 C CA . HIS A 1 206 ? -9.911 -11.226 17.635 1.00 96.00 206 HIS A CA 1
ATOM 1694 C C . HIS A 1 206 ? -9.915 -10.219 18.786 1.00 96.00 206 HIS A C 1
ATOM 1696 O O . HIS A 1 206 ? -10.689 -9.269 18.793 1.00 96.00 206 HIS A O 1
ATOM 1702 N N . LYS A 1 207 ? -9.006 -10.432 19.738 1.00 97.25 207 LYS A N 1
ATOM 1703 C CA . LYS A 1 207 ? -8.674 -9.483 20.803 1.00 97.25 207 LYS A CA 1
ATOM 1704 C C . LYS A 1 207 ? -7.350 -8.780 20.473 1.00 97.25 207 LYS A C 1
ATOM 1706 O O . LYS A 1 207 ? -6.545 -9.365 19.733 1.00 97.25 207 LYS A O 1
ATOM 1711 N N . PRO A 1 208 ? -7.105 -7.570 20.998 1.00 97.69 208 PRO A N 1
ATOM 1712 C CA . PRO A 1 208 ? -5.811 -6.910 20.846 1.00 97.69 208 PRO A CA 1
ATOM 1713 C C . PRO A 1 208 ? -4.680 -7.768 21.436 1.00 97.69 208 PRO A C 1
ATOM 1715 O O . PRO A 1 208 ? -4.872 -8.468 22.434 1.00 97.69 208 PRO A O 1
ATOM 1718 N N . LYS A 1 209 ? -3.495 -7.733 20.815 1.00 97.38 209 LYS A N 1
ATOM 1719 C CA . LYS A 1 209 ? -2.294 -8.456 21.281 1.00 97.38 209 LYS A CA 1
ATOM 1720 C C . LYS A 1 209 ? -1.639 -7.751 22.472 1.00 97.38 209 LYS A C 1
ATOM 1722 O O . LYS A 1 209 ? -1.018 -8.414 23.300 1.00 97.38 209 LYS A O 1
ATOM 1727 N N . LYS A 1 210 ? -1.748 -6.423 22.538 1.00 94.62 210 LYS A N 1
ATOM 1728 C CA . LYS A 1 210 ? -1.140 -5.543 23.546 1.00 94.62 210 LYS A CA 1
ATOM 1729 C C . LYS A 1 210 ? -2.174 -4.924 24.490 1.00 94.62 210 LYS A C 1
ATOM 1731 O O . LYS A 1 210 ? -2.022 -3.783 24.883 1.00 94.62 210 LYS A O 1
ATOM 1736 N N . GLU A 1 211 ? -3.220 -5.669 24.843 1.00 94.75 211 GLU A N 1
ATOM 1737 C CA . GLU A 1 211 ? -4.332 -5.231 25.714 1.00 94.75 211 GLU A CA 1
ATOM 1738 C C . GLU A 1 211 ? -5.306 -4.229 25.077 1.00 94.75 211 GLU A C 1
ATOM 1740 O O . GLU A 1 211 ? -6.512 -4.415 25.233 1.00 94.75 211 GLU A O 1
ATOM 1745 N N . ARG A 1 212 ? -4.829 -3.235 24.311 1.00 97.06 212 ARG A N 1
ATOM 1746 C CA . ARG A 1 212 ? -5.676 -2.292 23.555 1.00 97.06 212 ARG A CA 1
ATOM 1747 C C . ARG A 1 212 ? -5.328 -2.283 22.070 1.00 97.06 212 ARG A C 1
ATOM 1749 O O . ARG A 1 212 ? -4.170 -2.447 21.684 1.00 97.06 212 ARG A O 1
ATOM 1756 N N . TRP A 1 213 ? -6.311 -2.015 21.209 1.00 97.56 213 TRP A N 1
ATOM 1757 C CA . TRP A 1 213 ? -6.038 -1.875 19.770 1.00 97.56 213 TRP A CA 1
ATOM 1758 C C . TRP A 1 213 ? -5.187 -0.658 19.426 1.00 97.56 213 TRP A C 1
ATOM 1760 O O . TRP A 1 213 ? -4.463 -0.688 18.432 1.00 97.56 213 TRP A O 1
ATOM 1770 N N . LEU A 1 214 ? -5.235 0.396 20.246 1.00 97.19 214 LEU A N 1
ATOM 1771 C CA . LEU A 1 214 ? -4.340 1.539 20.091 1.00 97.19 214 LEU A CA 1
ATOM 1772 C C . LEU A 1 214 ? -2.869 1.111 20.224 1.00 97.19 214 LEU A C 1
ATOM 1774 O O . LEU A 1 214 ? -2.038 1.523 19.416 1.00 97.19 214 LEU A O 1
ATOM 1778 N N . ASP A 1 215 ? -2.560 0.234 21.179 1.00 97.50 215 ASP A N 1
ATOM 1779 C CA . ASP A 1 215 ? -1.199 -0.256 21.409 1.00 97.50 215 ASP A CA 1
ATOM 1780 C C . ASP A 1 215 ? -0.729 -1.157 20.254 1.00 97.50 215 ASP A C 1
ATOM 1782 O O . ASP A 1 215 ? 0.401 -1.030 19.771 1.00 97.50 215 ASP A O 1
ATOM 1786 N N . ASP A 1 216 ? -1.619 -2.003 19.723 1.00 97.44 216 ASP A N 1
ATOM 1787 C CA . ASP A 1 216 ? -1.368 -2.779 18.500 1.00 97.44 216 ASP A CA 1
ATOM 1788 C C . ASP A 1 216 ? -1.112 -1.861 17.284 1.00 97.44 216 ASP A C 1
ATOM 1790 O O . ASP A 1 216 ? -0.225 -2.125 16.460 1.00 97.44 216 ASP A O 1
ATOM 1794 N N . ALA A 1 217 ? -1.853 -0.753 17.173 1.00 96.00 217 ALA A N 1
ATOM 1795 C CA . ALA A 1 217 ? -1.671 0.235 16.114 1.00 96.00 217 ALA A CA 1
ATOM 1796 C C . ALA A 1 217 ? -0.314 0.952 16.233 1.00 96.00 217 ALA A C 1
ATOM 1798 O O . ALA A 1 217 ? 0.370 1.163 15.227 1.00 96.00 217 ALA A O 1
ATOM 1799 N N . GLN A 1 218 ? 0.106 1.306 17.449 1.00 96.19 218 GLN A N 1
ATOM 1800 C CA . GLN A 1 218 ? 1.409 1.925 17.700 1.00 96.19 218 GLN A CA 1
ATOM 1801 C C . GLN A 1 218 ? 2.568 0.964 17.419 1.00 96.19 218 GLN A C 1
ATOM 1803 O O . GLN A 1 218 ? 3.581 1.362 16.841 1.00 96.19 218 GLN A O 1
ATOM 1808 N N . GLU A 1 219 ? 2.433 -0.306 17.795 1.00 95.88 219 GLU A N 1
ATOM 1809 C CA . GLU A 1 219 ? 3.450 -1.326 17.536 1.00 95.88 219 GLU A CA 1
ATOM 1810 C C . GLU A 1 219 ? 3.612 -1.593 16.035 1.00 95.88 219 GLU A C 1
ATOM 1812 O O . GLU A 1 219 ? 4.727 -1.593 15.509 1.00 95.88 219 GLU A O 1
ATOM 1817 N N . SER A 1 220 ? 2.503 -1.766 15.317 1.00 93.81 220 SER A N 1
ATOM 1818 C CA . SER A 1 220 ? 2.530 -1.913 13.857 1.00 93.81 220 SER A CA 1
ATOM 1819 C C . SER A 1 220 ? 3.092 -0.667 13.166 1.00 93.81 220 SER A C 1
ATOM 1821 O O . SER A 1 220 ? 3.898 -0.803 12.249 1.00 93.81 220 SER A O 1
ATOM 1823 N N . TRP A 1 221 ? 2.797 0.541 13.658 1.00 93.44 221 TRP A N 1
ATOM 1824 C CA . TRP A 1 221 ? 3.417 1.775 13.165 1.00 93.44 221 TRP A CA 1
ATOM 1825 C C . TRP A 1 221 ? 4.944 1.773 13.324 1.00 93.44 221 TRP A C 1
ATOM 1827 O O . TRP A 1 221 ? 5.672 2.074 12.377 1.00 93.44 221 TRP A O 1
ATOM 1837 N N . LYS A 1 222 ? 5.462 1.362 14.490 1.00 91.69 222 LYS A N 1
ATOM 1838 C CA . LYS A 1 222 ? 6.915 1.230 14.705 1.00 91.69 222 LYS A CA 1
ATOM 1839 C C . LYS A 1 222 ? 7.542 0.252 13.714 1.00 91.69 222 LYS A C 1
ATOM 1841 O O . LYS A 1 222 ? 8.631 0.527 13.208 1.00 91.69 222 LYS A O 1
ATOM 1846 N N . LYS A 1 223 ? 6.858 -0.856 13.406 1.00 90.25 223 LYS A N 1
ATOM 1847 C CA . LYS A 1 223 ? 7.301 -1.815 12.384 1.00 90.25 223 LYS A CA 1
ATOM 1848 C C . LYS A 1 223 ? 7.338 -1.178 10.998 1.00 90.25 223 LYS A C 1
ATOM 1850 O O . LYS A 1 223 ? 8.378 -1.267 10.357 1.00 90.25 223 LYS A O 1
ATOM 1855 N N . ILE A 1 224 ? 6.284 -0.461 10.585 1.00 84.38 224 ILE A N 1
ATOM 1856 C CA . ILE A 1 224 ? 6.259 0.301 9.318 1.00 84.38 224 ILE A CA 1
ATOM 1857 C C . ILE A 1 224 ? 7.476 1.226 9.239 1.00 84.38 224 ILE A C 1
ATOM 1859 O O . ILE A 1 224 ? 8.237 1.181 8.273 1.00 84.38 224 ILE A O 1
ATOM 1863 N N . MET A 1 225 ? 7.706 2.029 10.278 1.00 81.75 225 MET A N 1
ATOM 1864 C CA . MET A 1 225 ? 8.829 2.967 10.313 1.00 81.75 225 MET A CA 1
ATOM 1865 C C . MET A 1 225 ? 10.186 2.259 10.302 1.00 81.75 225 MET A C 1
ATOM 1867 O O . MET A 1 225 ? 11.125 2.747 9.673 1.00 81.75 225 MET A O 1
ATOM 1871 N N . GLY A 1 226 ? 10.301 1.109 10.969 1.00 81.19 226 GLY A N 1
ATOM 1872 C CA . GLY A 1 226 ? 11.493 0.265 10.939 1.00 81.19 226 GLY A CA 1
ATOM 1873 C C . GLY A 1 226 ? 11.787 -0.263 9.537 1.00 81.19 226 GLY A C 1
ATOM 1874 O O . GLY A 1 226 ? 12.921 -0.160 9.075 1.00 81.19 226 GLY A O 1
ATOM 1875 N N . THR A 1 227 ? 10.759 -0.747 8.847 1.00 76.25 227 THR A N 1
ATOM 1876 C CA . THR A 1 227 ? 10.832 -1.249 7.474 1.00 76.25 227 THR A CA 1
ATOM 1877 C C . THR A 1 227 ? 11.211 -0.148 6.484 1.00 76.25 227 THR A C 1
ATOM 1879 O O . THR A 1 227 ? 12.150 -0.314 5.709 1.00 76.25 227 THR A O 1
ATOM 1882 N N . ILE A 1 228 ? 10.559 1.017 6.555 1.00 67.25 228 ILE A N 1
ATOM 1883 C CA . ILE A 1 228 ? 10.863 2.166 5.684 1.00 67.25 228 ILE A CA 1
ATOM 1884 C C . ILE A 1 228 ? 12.304 2.654 5.892 1.00 67.25 228 ILE A C 1
ATOM 1886 O O . ILE A 1 228 ? 12.975 3.042 4.936 1.00 67.25 228 ILE A O 1
ATOM 1890 N N . ARG A 1 229 ? 12.795 2.657 7.139 1.00 64.62 229 ARG A N 1
ATOM 1891 C CA . ARG A 1 229 ? 14.151 3.130 7.460 1.00 64.62 229 ARG A CA 1
ATOM 1892 C C . ARG A 1 229 ? 15.250 2.150 7.067 1.00 64.62 229 ARG A C 1
ATOM 1894 O O . ARG A 1 229 ? 16.358 2.601 6.807 1.00 64.62 229 ARG A O 1
ATOM 1901 N N . LYS A 1 230 ? 14.973 0.846 7.082 1.00 64.00 230 LYS A N 1
ATOM 1902 C CA . LYS A 1 230 ? 15.988 -0.208 6.944 1.00 64.00 230 LYS A CA 1
ATOM 1903 C C . LYS A 1 230 ? 15.934 -0.955 5.621 1.00 64.00 230 LYS A C 1
ATOM 1905 O O . LYS A 1 230 ? 16.547 -2.007 5.546 1.00 64.00 230 LYS A O 1
ATOM 1910 N N . SER A 1 231 ? 15.200 -0.486 4.617 1.00 63.97 231 SER A N 1
ATOM 1911 C CA . SER A 1 231 ? 15.094 -1.236 3.367 1.00 63.97 231 SER A CA 1
ATOM 1912 C C . SER A 1 231 ? 16.404 -1.124 2.569 1.00 63.97 231 SER A C 1
ATOM 1914 O O . SER A 1 231 ? 16.638 -0.060 2.000 1.00 63.97 231 SER A O 1
ATOM 1916 N N . PRO A 1 232 ? 17.263 -2.166 2.491 1.00 63.19 232 PRO A N 1
ATOM 1917 C CA . PRO A 1 232 ? 18.481 -2.117 1.673 1.00 63.19 232 PRO A CA 1
ATOM 1918 C C . PRO A 1 232 ? 18.154 -2.022 0.174 1.00 63.19 232 PRO A C 1
ATOM 1920 O O . PRO A 1 232 ? 18.959 -1.554 -0.623 1.00 63.19 232 PRO A O 1
ATOM 1923 N N . GLU A 1 233 ? 16.926 -2.392 -0.196 1.00 68.31 233 GLU A N 1
ATOM 1924 C CA . GLU A 1 233 ? 16.336 -2.112 -1.500 1.00 68.31 233 GLU A CA 1
ATOM 1925 C C . GLU A 1 233 ? 16.309 -0.606 -1.784 1.00 68.31 233 GLU A C 1
ATOM 1927 O O . GLU A 1 233 ? 16.564 -0.208 -2.907 1.00 68.31 233 GLU A O 1
ATOM 1932 N N . LYS A 1 234 ? 16.072 0.256 -0.788 1.00 66.94 234 LYS A N 1
ATOM 1933 C CA . LYS A 1 234 ? 16.080 1.712 -0.987 1.00 66.94 234 LYS A CA 1
ATOM 1934 C C . LYS A 1 234 ? 17.447 2.207 -1.457 1.00 66.94 234 LYS A C 1
ATOM 1936 O O . LYS A 1 234 ? 17.499 3.053 -2.344 1.00 66.94 234 LYS A O 1
ATOM 1941 N N . ASP A 1 235 ? 18.522 1.685 -0.876 1.00 70.00 235 ASP A N 1
ATOM 1942 C CA . ASP A 1 235 ? 19.886 2.070 -1.242 1.00 70.00 235 ASP A CA 1
ATOM 1943 C C . ASP A 1 235 ? 20.245 1.521 -2.631 1.00 70.00 235 ASP A C 1
ATOM 1945 O O . ASP A 1 235 ? 20.777 2.249 -3.466 1.00 70.00 235 ASP A O 1
ATOM 1949 N N . ALA A 1 236 ? 19.855 0.277 -2.929 1.00 69.00 236 ALA A N 1
ATOM 1950 C CA . ALA A 1 236 ? 20.014 -0.307 -4.260 1.00 69.00 236 ALA A CA 1
ATOM 1951 C C . ALA A 1 236 ? 19.222 0.454 -5.332 1.00 69.00 236 ALA A C 1
ATOM 1953 O O 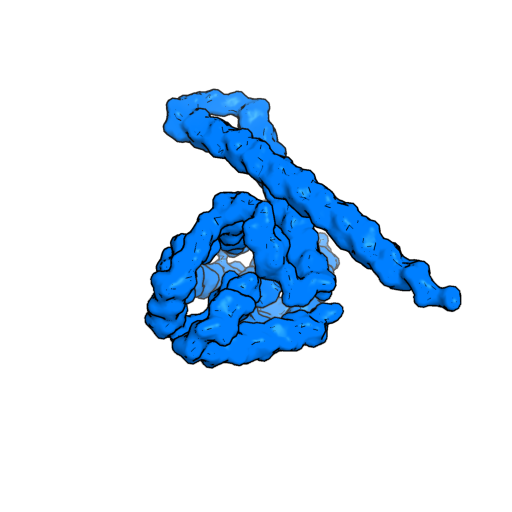. ALA A 1 236 ? 19.753 0.770 -6.391 1.00 69.00 236 ALA A O 1
ATOM 1954 N N . LEU A 1 237 ? 17.967 0.804 -5.050 1.00 69.00 237 LEU A N 1
ATOM 1955 C CA . LEU A 1 237 ? 17.133 1.610 -5.934 1.00 69.00 237 LEU A CA 1
ATOM 1956 C C . LEU A 1 237 ? 17.735 3.003 -6.128 1.00 69.00 237 LEU A C 1
ATOM 1958 O O . LEU A 1 237 ? 17.793 3.468 -7.258 1.00 69.00 237 LEU A O 1
ATOM 1962 N N . ALA A 1 238 ? 18.238 3.648 -5.073 1.00 72.06 238 ALA A N 1
ATOM 1963 C CA . ALA A 1 238 ? 18.906 4.943 -5.185 1.00 72.06 238 ALA A CA 1
ATOM 1964 C C . ALA A 1 238 ? 20.166 4.892 -6.069 1.00 72.06 238 ALA A C 1
ATOM 1966 O O . ALA A 1 238 ? 20.465 5.877 -6.739 1.00 72.06 238 ALA A O 1
ATOM 1967 N N . GLU A 1 239 ? 20.877 3.760 -6.104 1.00 75.44 239 GLU A N 1
ATOM 1968 C CA . GLU A 1 239 ? 21.995 3.544 -7.030 1.00 75.44 239 GLU A CA 1
ATOM 1969 C C . GLU A 1 239 ? 21.539 3.190 -8.453 1.00 75.44 239 GLU A C 1
ATOM 1971 O O . GLU A 1 239 ? 22.188 3.614 -9.398 1.00 75.44 239 GLU A O 1
ATOM 1976 N N . ILE A 1 240 ? 20.443 2.446 -8.632 1.00 72.88 240 ILE A N 1
ATOM 1977 C CA . ILE A 1 240 ? 19.932 2.026 -9.952 1.00 72.88 240 ILE A CA 1
ATOM 1978 C C . ILE A 1 240 ? 19.246 3.188 -10.687 1.00 72.88 240 ILE A C 1
ATOM 1980 O O . ILE A 1 240 ? 19.455 3.373 -11.884 1.00 72.88 240 ILE A O 1
ATOM 1984 N N . ILE A 1 241 ? 18.437 3.982 -9.978 1.00 69.81 241 ILE A N 1
ATOM 1985 C CA . ILE A 1 241 ? 17.573 5.038 -10.535 1.00 69.81 241 ILE A CA 1
ATOM 1986 C C . ILE A 1 241 ? 18.312 6.031 -11.447 1.00 69.81 241 ILE A C 1
ATOM 1988 O O . ILE A 1 241 ? 17.800 6.296 -12.537 1.00 69.81 241 ILE A O 1
ATOM 1992 N N . PRO A 1 242 ? 19.495 6.564 -11.081 1.00 74.75 242 PRO A N 1
ATOM 1993 C CA . PRO A 1 242 ? 20.217 7.506 -11.933 1.00 74.75 242 PRO A CA 1
ATOM 1994 C C . PRO A 1 242 ? 20.483 6.965 -13.344 1.00 74.75 242 PRO A C 1
ATOM 1996 O O . PRO A 1 242 ? 20.400 7.722 -14.311 1.00 74.75 242 PRO A O 1
ATOM 1999 N N . PHE A 1 243 ? 20.723 5.656 -13.469 1.00 72.81 243 PHE A N 1
ATOM 2000 C CA . PHE A 1 243 ? 21.042 4.989 -14.733 1.00 72.81 243 PHE A CA 1
ATOM 2001 C C . PHE A 1 243 ? 19.813 4.639 -15.576 1.00 72.81 243 PHE A C 1
ATOM 2003 O O . PHE A 1 243 ? 19.953 4.318 -16.751 1.00 72.81 243 PHE A O 1
ATOM 2010 N N . LEU A 1 244 ? 18.607 4.733 -15.010 1.00 68.75 244 LEU A N 1
ATOM 2011 C CA . LEU A 1 244 ? 17.348 4.549 -15.740 1.00 68.75 244 LEU A CA 1
ATOM 2012 C C . LEU A 1 244 ? 16.893 5.826 -16.465 1.00 68.75 244 LEU A C 1
ATOM 2014 O O . LEU A 1 244 ? 15.814 5.864 -17.057 1.00 68.75 244 LEU A O 1
ATOM 2018 N N . SER A 1 245 ? 17.709 6.881 -16.422 1.00 69.75 245 SER A N 1
ATOM 2019 C CA . SER A 1 245 ? 17.494 8.106 -17.188 1.00 69.75 245 SER A CA 1
ATOM 2020 C C . SER A 1 245 ? 17.903 7.913 -18.644 1.00 69.75 245 SER A C 1
ATOM 2022 O O . SER A 1 245 ? 18.914 7.281 -18.917 1.00 69.75 245 SER A O 1
ATOM 2024 N N . ILE A 1 246 ? 17.137 8.463 -19.586 1.00 54.12 246 ILE A N 1
ATOM 2025 C CA . ILE A 1 246 ? 17.429 8.335 -21.017 1.00 54.12 246 ILE A CA 1
ATOM 2026 C C . ILE A 1 246 ? 18.346 9.497 -21.469 1.00 54.12 246 ILE A C 1
ATOM 2028 O O . ILE A 1 246 ? 18.065 10.639 -21.096 1.00 54.12 246 ILE A O 1
ATOM 2032 N N . PRO A 1 247 ? 19.393 9.256 -22.292 1.00 66.25 247 PRO A N 1
ATOM 2033 C CA . PRO A 1 247 ? 19.826 7.956 -22.817 1.00 66.25 247 PRO A CA 1
ATOM 2034 C C . PRO A 1 247 ? 20.378 7.046 -21.720 1.00 66.25 247 PRO A C 1
ATOM 2036 O O . PRO A 1 247 ? 21.235 7.450 -20.941 1.00 66.25 247 PRO A O 1
ATOM 2039 N N . ILE A 1 248 ? 19.861 5.816 -21.683 1.00 72.00 248 ILE A N 1
ATOM 2040 C CA . ILE A 1 248 ? 20.219 4.819 -20.675 1.00 72.00 248 ILE A CA 1
ATOM 2041 C C . ILE A 1 248 ? 21.656 4.394 -20.939 1.00 72.00 248 ILE A C 1
ATOM 2043 O O . ILE A 1 248 ? 21.959 3.826 -21.992 1.00 72.00 248 ILE A O 1
ATOM 2047 N N . ASP A 1 249 ? 22.536 4.626 -19.971 1.00 83.38 249 ASP A N 1
ATOM 2048 C CA . ASP A 1 249 ? 23.859 4.014 -19.975 1.00 83.38 249 ASP A CA 1
ATOM 2049 C C . ASP A 1 249 ? 23.715 2.545 -19.566 1.00 83.38 249 ASP A C 1
ATOM 2051 O O . ASP A 1 249 ? 23.823 2.182 -18.396 1.00 83.38 249 ASP A O 1
ATOM 2055 N N . ILE A 1 250 ? 23.400 1.692 -20.547 1.00 80.62 250 ILE A N 1
ATOM 2056 C CA . ILE A 1 250 ? 23.138 0.266 -20.315 1.00 80.62 250 ILE A CA 1
ATOM 2057 C C . ILE A 1 250 ? 24.370 -0.434 -19.730 1.00 80.62 250 ILE A C 1
ATOM 2059 O O . ILE A 1 250 ? 24.208 -1.3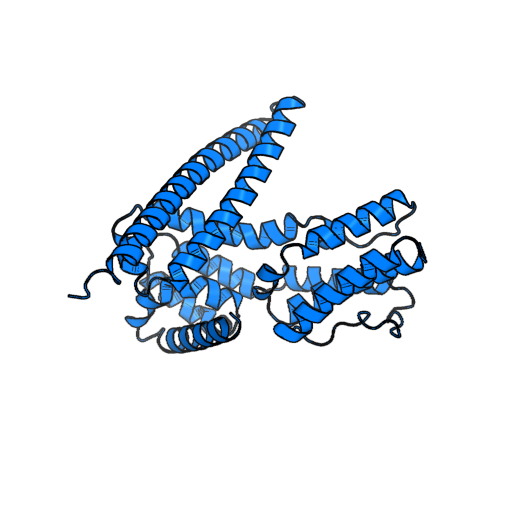81 -18.970 1.00 80.62 250 ILE A O 1
ATOM 2063 N N . VAL A 1 251 ? 25.585 0.015 -20.065 1.00 84.81 251 VAL A N 1
ATOM 2064 C CA . VAL A 1 251 ? 26.820 -0.607 -19.564 1.00 84.81 251 VAL A CA 1
ATOM 2065 C C . VAL A 1 251 ? 26.991 -0.298 -18.080 1.00 84.81 251 VAL A C 1
ATOM 2067 O O . VAL A 1 251 ? 27.175 -1.216 -17.287 1.00 84.8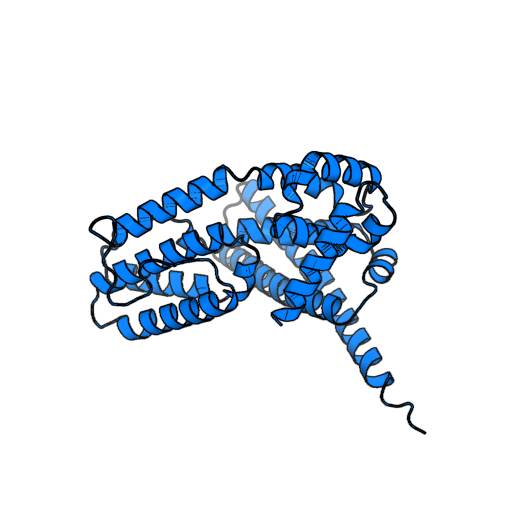1 251 VAL A O 1
ATOM 2070 N N . ALA A 1 252 ? 26.843 0.968 -17.684 1.00 85.50 252 ALA A N 1
ATOM 2071 C CA . ALA A 1 252 ? 26.896 1.330 -16.271 1.00 85.50 252 ALA A CA 1
ATOM 2072 C C . ALA A 1 252 ? 25.724 0.722 -15.477 1.00 85.50 252 ALA A C 1
ATOM 2074 O O . ALA A 1 252 ? 25.911 0.244 -14.358 1.00 85.50 252 ALA A O 1
ATOM 2075 N N . LEU A 1 253 ? 24.526 0.673 -16.070 1.00 84.69 253 LEU A N 1
ATOM 2076 C CA . LEU A 1 253 ? 23.362 0.023 -15.471 1.00 84.69 253 LEU A CA 1
ATOM 2077 C C . LEU A 1 253 ? 23.595 -1.480 -15.258 1.00 84.69 253 LEU A C 1
ATOM 2079 O O . LEU A 1 253 ? 23.222 -2.000 -14.212 1.00 84.69 253 LEU A O 1
ATOM 2083 N N . GLU A 1 254 ? 24.215 -2.178 -16.213 1.00 91.38 254 GLU A N 1
ATOM 2084 C CA . GLU A 1 254 ? 24.551 -3.604 -16.110 1.00 91.38 254 GLU A CA 1
ATOM 2085 C C . GLU A 1 254 ? 25.436 -3.879 -14.886 1.00 91.38 254 GLU A C 1
ATOM 2087 O O . GLU A 1 254 ? 25.085 -4.733 -14.068 1.00 91.38 254 GLU A O 1
ATOM 2092 N N . ASP A 1 255 ? 26.503 -3.100 -14.692 1.00 90.06 255 ASP A N 1
ATOM 2093 C CA . ASP A 1 255 ? 27.396 -3.235 -13.533 1.00 90.06 255 ASP A CA 1
ATOM 2094 C C . ASP A 1 255 ? 26.655 -3.017 -12.204 1.00 90.06 255 ASP A C 1
ATOM 2096 O O . ASP A 1 255 ? 26.812 -3.793 -11.253 1.00 90.06 255 ASP A O 1
ATOM 2100 N N . VAL A 1 256 ? 25.799 -1.992 -12.135 1.00 88.94 256 VAL A N 1
ATOM 2101 C CA . VAL A 1 256 ? 24.992 -1.709 -10.939 1.00 88.94 256 VAL A CA 1
ATOM 2102 C C . VAL A 1 256 ? 23.972 -2.820 -10.682 1.00 88.94 256 VAL A C 1
ATOM 2104 O O . VAL A 1 256 ? 23.811 -3.255 -9.540 1.00 88.94 256 VAL A O 1
ATOM 2107 N N . LEU A 1 257 ? 23.311 -3.337 -11.717 1.00 90.12 257 LEU A N 1
ATOM 2108 C CA . LEU A 1 257 ? 22.341 -4.422 -11.578 1.00 90.12 257 LEU A CA 1
ATOM 2109 C C . LEU A 1 257 ? 22.992 -5.717 -11.100 1.00 90.12 257 LEU A C 1
ATOM 2111 O O . LEU A 1 257 ? 22.423 -6.385 -10.237 1.00 90.12 257 LEU A O 1
ATOM 2115 N N . VAL A 1 258 ? 24.178 -6.055 -11.612 1.00 90.50 258 VAL A N 1
ATOM 2116 C CA . VAL A 1 258 ? 24.946 -7.230 -11.171 1.00 90.50 258 VAL A CA 1
ATOM 2117 C C . VAL A 1 258 ? 25.414 -7.063 -9.724 1.00 90.50 258 VAL A C 1
ATOM 2119 O O . VAL A 1 258 ? 25.266 -7.989 -8.923 1.00 90.50 258 VAL A O 1
ATOM 2122 N N . LYS A 1 259 ? 25.903 -5.871 -9.347 1.00 90.81 259 LYS A N 1
ATOM 2123 C CA . LYS A 1 259 ? 26.262 -5.538 -7.954 1.00 90.81 259 LYS A CA 1
ATOM 2124 C C . LYS A 1 259 ? 25.085 -5.746 -6.990 1.00 90.81 259 LYS A C 1
ATOM 2126 O O . LYS A 1 259 ? 25.291 -6.129 -5.839 1.00 90.81 259 LYS A O 1
ATOM 2131 N N . HIS A 1 260 ? 23.863 -5.515 -7.465 1.00 88.44 260 HIS A N 1
ATOM 2132 C CA . HIS A 1 260 ? 22.619 -5.578 -6.694 1.00 88.44 260 HIS A CA 1
ATOM 2133 C C . HIS A 1 260 ? 21.764 -6.818 -7.000 1.00 88.44 260 HIS A C 1
ATOM 2135 O O . HIS A 1 260 ? 20.558 -6.816 -6.742 1.00 88.44 260 HIS A O 1
ATOM 2141 N N . GLN A 1 261 ? 22.369 -7.901 -7.503 1.00 90.25 261 GLN A N 1
ATOM 2142 C CA . GLN A 1 261 ? 21.654 -9.116 -7.927 1.00 90.25 261 GLN A CA 1
ATOM 2143 C C . GLN A 1 261 ? 20.766 -9.750 -6.843 1.00 90.25 261 GLN A C 1
ATOM 2145 O O . GLN A 1 261 ? 19.739 -10.354 -7.148 1.00 90.25 261 GLN A O 1
ATOM 2150 N N . GLN A 1 262 ? 21.109 -9.581 -5.562 1.00 83.50 262 GLN A N 1
ATOM 2151 C CA . GLN A 1 262 ? 20.306 -10.055 -4.431 1.00 83.50 262 GLN A CA 1
ATOM 2152 C C . GLN A 1 262 ? 18.901 -9.436 -4.385 1.00 83.50 262 GLN A C 1
ATOM 2154 O O . GLN A 1 262 ? 18.009 -10.000 -3.754 1.00 83.50 262 GLN A O 1
ATOM 2159 N N . PHE A 1 263 ? 18.689 -8.301 -5.058 1.00 82.44 263 PHE A N 1
ATOM 2160 C CA . PHE A 1 263 ? 17.400 -7.618 -5.124 1.00 82.44 263 PHE A CA 1
ATOM 2161 C C . PHE A 1 263 ? 16.586 -7.980 -6.368 1.00 82.44 263 PHE A C 1
ATOM 2163 O O . PHE A 1 263 ? 15.472 -7.485 -6.523 1.00 82.44 263 PHE A O 1
ATOM 2170 N N . TRP A 1 264 ? 17.075 -8.877 -7.230 1.00 86.75 264 TRP A N 1
ATOM 2171 C CA . TRP A 1 264 ? 16.315 -9.355 -8.390 1.00 86.75 264 TRP A CA 1
ATOM 2172 C C . TRP A 1 264 ? 15.118 -10.228 -8.002 1.00 86.75 264 TRP A C 1
ATOM 2174 O O . TRP A 1 264 ? 14.287 -10.516 -8.843 1.00 86.75 264 TRP A O 1
ATOM 2184 N N . SER A 1 265 ? 14.977 -10.650 -6.748 1.00 78.69 265 SER A N 1
ATOM 2185 C CA . SER A 1 265 ? 13.757 -11.306 -6.254 1.00 78.69 265 SER A CA 1
ATOM 2186 C C . SER A 1 265 ? 12.723 -10.321 -5.703 1.00 78.69 265 SER A C 1
ATOM 2188 O O . SER A 1 265 ? 11.615 -10.721 -5.346 1.00 78.69 265 SER A O 1
ATOM 2190 N N . VAL A 1 266 ? 13.069 -9.035 -5.604 1.00 78.62 266 VAL A N 1
ATOM 2191 C CA . VAL A 1 266 ? 12.218 -8.026 -4.977 1.00 78.62 266 VAL A CA 1
ATOM 2192 C C . VAL A 1 266 ? 11.257 -7.450 -6.011 1.00 78.62 266 VAL A C 1
ATOM 2194 O O . VAL A 1 266 ? 11.673 -6.898 -7.028 1.00 78.62 266 VAL A O 1
ATOM 2197 N N . ALA A 1 267 ? 9.955 -7.550 -5.730 1.00 71.06 267 ALA A N 1
ATOM 2198 C CA . ALA A 1 267 ? 8.881 -7.158 -6.644 1.00 71.06 267 ALA A CA 1
ATOM 2199 C C . ALA A 1 267 ? 9.010 -5.717 -7.172 1.00 71.06 267 ALA A C 1
ATOM 2201 O O . ALA A 1 267 ? 8.835 -5.481 -8.363 1.00 71.06 267 ALA A O 1
ATOM 2202 N N . ASN A 1 268 ? 9.356 -4.763 -6.308 1.00 68.81 268 ASN A N 1
ATOM 2203 C CA . ASN A 1 268 ? 9.572 -3.363 -6.681 1.00 68.81 268 ASN A CA 1
ATOM 2204 C C . ASN A 1 268 ? 10.727 -3.182 -7.665 1.00 68.81 268 ASN A C 1
ATOM 2206 O O . ASN A 1 268 ? 10.566 -2.517 -8.686 1.00 68.81 268 ASN A O 1
ATOM 2210 N N . THR A 1 269 ? 11.877 -3.795 -7.372 1.00 77.38 269 THR A N 1
ATOM 2211 C CA . THR A 1 269 ? 13.045 -3.789 -8.255 1.00 77.38 269 THR A CA 1
ATOM 2212 C C . THR A 1 269 ? 12.679 -4.384 -9.609 1.00 77.38 269 THR A C 1
ATOM 2214 O O . THR A 1 269 ? 12.956 -3.788 -10.642 1.00 77.38 269 THR A O 1
ATOM 2217 N N . LEU A 1 270 ? 11.978 -5.519 -9.624 1.00 81.94 270 LEU A N 1
ATOM 2218 C CA . LEU A 1 270 ? 11.530 -6.143 -10.866 1.00 81.94 270 LEU A CA 1
ATOM 2219 C C . LEU A 1 270 ? 10.562 -5.259 -11.650 1.00 81.94 270 LEU A C 1
ATOM 2221 O O . LEU A 1 270 ? 10.723 -5.120 -12.855 1.00 81.94 270 LEU A O 1
ATOM 2225 N N . ARG A 1 271 ? 9.599 -4.606 -10.993 1.00 75.00 271 ARG A N 1
ATOM 2226 C CA . ARG A 1 271 ? 8.690 -3.658 -11.659 1.00 75.00 271 ARG A CA 1
ATOM 2227 C C . ARG A 1 271 ? 9.412 -2.476 -12.266 1.00 75.00 271 ARG A C 1
ATOM 2229 O O . ARG A 1 271 ? 9.069 -2.083 -13.373 1.00 75.00 271 ARG A O 1
ATOM 2236 N N . LEU A 1 272 ? 10.387 -1.925 -11.551 1.00 76.25 272 LEU A N 1
ATOM 2237 C CA . LEU A 1 272 ? 11.197 -0.825 -12.052 1.00 76.25 272 LEU A CA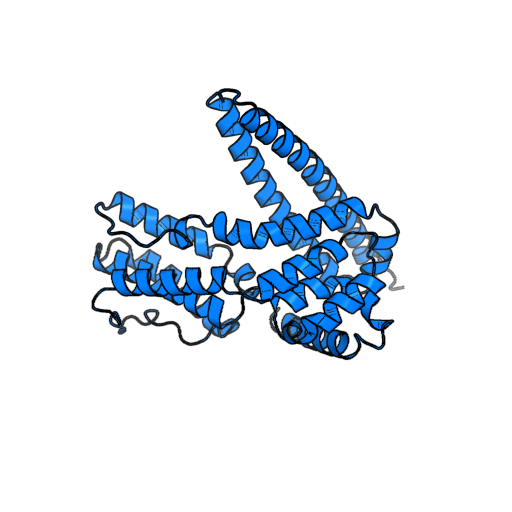 1
ATOM 2238 C C . LEU A 1 272 ? 11.957 -1.220 -13.319 1.00 76.25 272 LEU A C 1
ATOM 2240 O O . LEU A 1 272 ? 12.096 -0.420 -14.238 1.00 76.25 272 LEU A O 1
ATOM 2244 N N . LEU A 1 273 ? 12.456 -2.451 -13.349 1.00 84.56 273 LEU A N 1
ATOM 2245 C CA . LEU A 1 273 ? 13.290 -2.955 -14.430 1.00 84.56 273 LEU A CA 1
ATOM 2246 C C . LEU A 1 273 ? 12.476 -3.531 -15.594 1.00 84.56 273 LEU A C 1
ATOM 2248 O O . LEU A 1 273 ? 12.988 -3.608 -16.706 1.00 84.56 273 LEU A O 1
ATOM 2252 N N . LEU A 1 274 ? 11.208 -3.889 -15.374 1.00 84.94 274 LEU A N 1
ATOM 2253 C CA . LEU A 1 274 ? 10.350 -4.521 -16.377 1.00 84.94 274 LEU A CA 1
ATOM 2254 C C . LEU A 1 274 ? 10.199 -3.711 -17.680 1.00 84.94 274 LEU A C 1
ATOM 2256 O O . LEU A 1 274 ? 10.322 -4.321 -18.741 1.00 84.94 274 LEU A O 1
ATOM 2260 N N . PRO A 1 275 ? 10.020 -2.373 -17.666 1.00 83.38 275 PRO A N 1
ATOM 2261 C CA . PRO A 1 275 ? 9.978 -1.575 -18.895 1.00 83.38 275 PRO A CA 1
ATOM 2262 C C . PRO A 1 275 ? 11.253 -1.666 -19.742 1.00 83.38 275 PRO A C 1
ATOM 2264 O O . PRO A 1 275 ? 11.216 -1.395 -20.938 1.00 83.38 275 PRO A O 1
ATOM 2267 N N . PHE A 1 276 ? 12.375 -2.055 -19.131 1.00 83.62 276 PHE A N 1
ATOM 2268 C CA . PHE A 1 276 ? 13.685 -2.127 -19.769 1.00 83.62 276 PHE A CA 1
ATOM 2269 C C . PHE A 1 276 ? 14.098 -3.561 -20.144 1.00 83.62 276 PHE A C 1
ATOM 2271 O O . PHE A 1 276 ? 15.224 -3.776 -20.593 1.00 83.62 276 PHE A O 1
ATOM 2278 N N . GLU A 1 277 ? 13.207 -4.552 -19.995 1.00 89.75 277 GLU A N 1
ATOM 2279 C CA . GLU A 1 277 ? 13.507 -5.976 -20.223 1.00 89.75 277 GLU A CA 1
ATOM 2280 C C . GLU A 1 277 ? 14.148 -6.241 -21.597 1.00 89.75 277 GLU A C 1
ATOM 2282 O O . GLU A 1 277 ? 15.109 -7.007 -21.703 1.00 89.75 277 GLU A O 1
ATOM 2287 N N . SER A 1 278 ? 13.654 -5.588 -22.653 1.00 85.81 278 SER A N 1
ATOM 2288 C CA . SER A 1 278 ? 14.169 -5.730 -24.022 1.00 85.81 278 SER A CA 1
ATOM 2289 C C . SER A 1 278 ? 15.647 -5.348 -24.139 1.00 85.81 278 SER A C 1
ATOM 2291 O O . SER A 1 278 ? 16.408 -6.063 -24.794 1.00 85.81 278 SER A O 1
ATOM 2293 N N . TYR A 1 279 ? 16.079 -4.285 -23.453 1.00 84.38 279 TYR A N 1
ATOM 2294 C CA . TYR A 1 279 ? 17.471 -3.834 -23.437 1.00 84.38 279 TYR A CA 1
ATOM 2295 C C . TYR A 1 279 ? 18.383 -4.869 -22.766 1.00 84.38 279 TYR A C 1
ATOM 2297 O O . TYR A 1 279 ? 19.501 -5.112 -23.231 1.00 84.38 279 TYR A O 1
ATOM 2305 N N . PHE A 1 280 ? 17.887 -5.551 -21.729 1.00 91.06 280 PHE A N 1
ATOM 2306 C CA . PHE A 1 280 ? 18.644 -6.563 -20.989 1.00 91.06 280 PHE A CA 1
ATOM 2307 C C . PHE A 1 280 ? 18.811 -7.883 -21.749 1.00 91.06 280 PHE A C 1
ATOM 2309 O O . PHE A 1 280 ? 19.786 -8.593 -21.517 1.00 91.06 280 PHE A O 1
ATOM 2316 N N . ARG A 1 281 ? 17.926 -8.213 -22.703 1.00 91.12 281 ARG A N 1
ATOM 2317 C CA . ARG A 1 281 ? 18.017 -9.463 -23.493 1.00 91.12 281 ARG A CA 1
ATOM 2318 C C . ARG A 1 281 ? 19.316 -9.597 -24.283 1.00 91.12 281 ARG A C 1
ATOM 2320 O O . ARG A 1 281 ? 19.772 -10.711 -24.524 1.00 91.12 281 ARG A O 1
ATOM 2327 N N . SER A 1 282 ? 19.911 -8.473 -24.674 1.00 89.00 282 SER A N 1
ATOM 2328 C CA . SER A 1 282 ? 21.189 -8.443 -25.393 1.00 89.00 282 SER A CA 1
ATOM 2329 C C . SER A 1 282 ? 22.417 -8.616 -24.486 1.00 89.00 282 SER A C 1
ATOM 2331 O O . SER A 1 282 ? 23.536 -8.689 -24.990 1.00 89.00 282 SER A O 1
ATOM 2333 N N . ARG A 1 283 ? 22.230 -8.691 -23.159 1.00 92.75 283 ARG A N 1
ATOM 2334 C CA . ARG A 1 283 ? 23.300 -8.674 -22.154 1.00 92.75 283 ARG A CA 1
ATOM 2335 C C . ARG A 1 283 ? 23.452 -10.037 -21.476 1.00 92.75 283 ARG A C 1
ATOM 2337 O O . ARG A 1 283 ? 22.621 -10.401 -20.642 1.00 92.75 283 ARG A O 1
ATOM 2344 N N . PRO A 1 284 ? 24.516 -10.806 -21.781 1.00 93.62 284 PRO A N 1
ATOM 2345 C CA . PRO A 1 284 ? 24.714 -12.129 -21.193 1.00 93.62 284 PRO A CA 1
ATOM 2346 C C . PRO A 1 284 ? 24.763 -12.129 -19.660 1.00 93.62 284 PRO A C 1
ATOM 2348 O O . PRO A 1 284 ? 24.252 -13.069 -19.051 1.00 93.62 284 PRO A O 1
ATOM 2351 N N . ALA A 1 285 ? 25.320 -11.084 -19.029 1.00 93.06 285 ALA A N 1
ATOM 2352 C CA . ALA A 1 285 ? 25.413 -11.004 -17.569 1.00 93.06 285 ALA A CA 1
ATOM 2353 C C . ALA A 1 285 ? 24.044 -10.813 -16.890 1.00 93.06 285 ALA A C 1
ATOM 2355 O O . ALA A 1 285 ? 23.869 -11.193 -15.733 1.00 93.06 285 ALA A O 1
ATOM 2356 N N . LEU A 1 286 ? 23.050 -10.295 -17.620 1.00 94.19 286 LEU A N 1
ATOM 2357 C CA . LEU A 1 286 ? 21.693 -10.048 -17.123 1.00 94.19 286 LEU A CA 1
ATOM 2358 C C . LEU A 1 286 ? 20.698 -11.146 -17.518 1.00 94.19 286 LEU A C 1
ATOM 2360 O O . LEU A 1 286 ? 19.501 -11.008 -17.267 1.00 94.19 286 LEU A O 1
ATOM 2364 N N . LYS A 1 287 ? 21.159 -12.266 -18.092 1.00 95.31 287 LYS A N 1
ATOM 2365 C CA . LYS A 1 287 ? 20.280 -13.365 -18.524 1.00 95.31 287 LYS A CA 1
ATOM 2366 C C . LYS A 1 287 ? 19.353 -13.850 -17.403 1.00 95.31 287 LYS A C 1
ATOM 2368 O O . LYS A 1 287 ? 18.153 -13.992 -17.611 1.00 95.31 287 LYS A O 1
ATOM 2373 N N . THR A 1 288 ? 19.897 -14.046 -16.202 1.00 93.81 288 THR A N 1
ATOM 2374 C CA . THR A 1 288 ? 19.115 -14.473 -15.033 1.00 93.81 288 THR A CA 1
ATOM 2375 C C . THR A 1 288 ? 18.056 -13.439 -14.644 1.00 93.81 288 THR A C 1
ATOM 2377 O O . THR A 1 288 ? 16.939 -13.819 -14.304 1.00 93.81 288 THR A O 1
ATOM 2380 N N . LEU A 1 289 ? 18.371 -12.140 -14.718 1.00 93.25 289 LEU A N 1
ATOM 2381 C CA . LEU A 1 289 ? 17.409 -11.067 -14.456 1.00 93.25 289 LEU A CA 1
ATOM 2382 C C . LEU A 1 289 ? 16.263 -11.094 -15.476 1.00 93.25 289 LEU A C 1
ATOM 2384 O O . LEU A 1 289 ? 15.105 -11.014 -15.078 1.00 93.25 289 LEU A O 1
ATOM 2388 N N . VAL A 1 290 ? 16.562 -11.271 -16.767 1.00 95.00 290 VAL A N 1
ATOM 2389 C CA . VAL A 1 290 ? 15.545 -11.398 -17.828 1.00 95.00 290 VAL A CA 1
ATOM 2390 C C . VAL A 1 290 ? 14.610 -12.578 -17.559 1.00 95.00 290 VAL A C 1
ATOM 2392 O O . VAL A 1 290 ? 13.391 -12.423 -17.619 1.00 95.00 290 VAL A O 1
ATOM 2395 N N . ASP A 1 291 ? 15.154 -13.742 -17.190 1.00 93.12 291 ASP A N 1
ATOM 2396 C CA . ASP A 1 291 ? 14.344 -14.919 -16.849 1.00 93.12 291 ASP A CA 1
ATOM 2397 C C . ASP A 1 291 ? 13.422 -14.649 -15.645 1.00 93.12 291 ASP A C 1
ATOM 2399 O O . ASP A 1 291 ? 12.275 -15.110 -15.602 1.00 93.12 291 ASP A O 1
ATOM 2403 N N . VAL A 1 292 ? 13.901 -13.888 -14.654 1.00 91.44 292 VAL A N 1
ATOM 2404 C CA . VAL A 1 292 ? 13.095 -13.480 -13.496 1.00 91.44 292 VAL A CA 1
ATOM 2405 C C . VAL A 1 292 ? 12.009 -12.479 -13.898 1.00 91.44 292 VAL A C 1
ATOM 2407 O O . VAL A 1 292 ? 10.852 -12.704 -13.546 1.00 91.44 292 VAL A O 1
ATOM 2410 N N . LEU A 1 293 ? 12.337 -11.439 -14.670 1.00 90.50 293 LEU A N 1
ATOM 2411 C CA . LEU A 1 293 ? 11.373 -10.458 -15.184 1.00 90.50 293 LEU A CA 1
ATOM 2412 C C . LEU A 1 293 ? 10.265 -11.132 -16.000 1.00 90.50 293 LEU A C 1
ATOM 2414 O O . LEU A 1 293 ? 9.087 -10.840 -15.809 1.00 90.50 293 LEU A O 1
ATOM 2418 N N . HIS A 1 294 ? 10.621 -12.109 -16.833 1.00 91.06 294 HIS A N 1
ATOM 2419 C CA . HIS A 1 294 ? 9.656 -12.845 -17.641 1.00 91.06 294 HIS A CA 1
ATOM 2420 C C . HIS A 1 294 ? 8.705 -13.712 -16.797 1.00 91.06 294 HIS A C 1
ATOM 2422 O O . HIS A 1 294 ? 7.502 -13.774 -17.068 1.00 91.06 294 HIS A O 1
ATOM 2428 N N . ARG A 1 295 ? 9.214 -14.386 -15.753 1.00 89.06 295 ARG A N 1
ATOM 2429 C CA . ARG A 1 295 ? 8.358 -15.107 -14.788 1.00 89.06 295 ARG A CA 1
ATOM 2430 C C . ARG A 1 295 ? 7.434 -14.148 -14.049 1.00 89.06 295 ARG A C 1
ATOM 2432 O O . ARG A 1 295 ? 6.239 -14.413 -13.960 1.00 89.06 295 ARG A O 1
ATOM 2439 N N . TYR A 1 296 ? 7.981 -13.025 -13.604 1.00 84.88 296 TYR A N 1
ATOM 2440 C CA . TYR A 1 296 ? 7.245 -11.994 -12.894 1.00 84.88 296 TYR A CA 1
ATOM 2441 C C . TYR A 1 296 ? 6.099 -11.408 -13.733 1.00 84.88 296 TYR A C 1
ATOM 2443 O O . TYR A 1 296 ? 4.966 -11.306 -13.270 1.00 84.88 296 TYR A O 1
ATOM 2451 N N . GLN A 1 297 ? 6.346 -11.113 -15.011 1.00 86.19 297 GLN A N 1
ATOM 2452 C CA . GLN A 1 297 ? 5.320 -10.636 -15.942 1.00 86.19 297 GLN A CA 1
ATOM 2453 C C . GLN A 1 297 ? 4.193 -11.661 -16.152 1.00 86.19 297 GLN A C 1
ATOM 2455 O O . GLN A 1 297 ? 3.015 -11.297 -16.219 1.00 86.19 297 GLN A O 1
ATOM 2460 N N . LYS A 1 298 ? 4.533 -12.955 -16.227 1.00 82.75 298 LYS A N 1
ATOM 2461 C CA . LYS A 1 298 ? 3.542 -14.040 -16.315 1.00 82.75 298 LYS A CA 1
ATOM 2462 C C . LYS A 1 298 ? 2.682 -14.148 -15.063 1.00 82.75 298 LYS A C 1
ATOM 2464 O O . LYS A 1 298 ? 1.511 -14.485 -15.187 1.00 82.75 298 LYS A O 1
ATOM 2469 N N . GLU A 1 299 ? 3.247 -13.908 -13.884 1.00 78.94 299 GLU A N 1
ATOM 2470 C CA . GLU A 1 299 ? 2.492 -13.877 -12.627 1.00 78.94 299 GLU A CA 1
ATOM 2471 C C . GLU A 1 299 ? 1.510 -12.704 -12.615 1.00 78.94 299 GLU A C 1
ATOM 2473 O O . GLU A 1 299 ? 0.321 -12.929 -12.416 1.00 78.94 299 GLU A O 1
ATOM 2478 N N . LEU A 1 300 ? 1.961 -11.498 -12.982 1.00 73.25 300 LEU A N 1
ATOM 2479 C CA . LEU A 1 300 ? 1.088 -10.321 -13.092 1.00 73.25 300 LEU A CA 1
ATOM 2480 C C . LEU A 1 300 ? -0.091 -10.527 -14.056 1.00 73.25 300 LEU A C 1
ATOM 2482 O O . LEU A 1 300 ? -1.177 -10.014 -13.815 1.00 73.25 300 LEU A O 1
ATOM 2486 N N . SER A 1 301 ? 0.114 -11.291 -15.132 1.00 73.88 301 SER A N 1
ATOM 2487 C CA . SER A 1 301 ? -0.919 -11.559 -16.146 1.00 73.88 301 SER A CA 1
ATOM 2488 C C . SER A 1 301 ? -1.962 -12.600 -15.716 1.00 73.88 301 SER A C 1
ATOM 2490 O O . SER A 1 301 ? -2.975 -12.755 -16.389 1.00 73.88 301 SER A O 1
ATOM 2492 N N . LYS A 1 302 ? -1.712 -13.369 -14.648 1.00 69.50 302 LYS A N 1
ATOM 2493 C CA . LYS A 1 302 ? -2.688 -14.333 -14.104 1.00 69.50 302 LYS A CA 1
ATOM 2494 C C . LYS A 1 302 ? -3.696 -13.675 -13.164 1.00 69.50 302 LYS A C 1
ATOM 2496 O O . LYS A 1 302 ? -4.755 -14.250 -12.931 1.00 69.50 302 LYS A O 1
ATOM 2501 N N . ASP A 1 303 ? -3.346 -12.507 -12.637 1.00 47.88 303 ASP A N 1
ATOM 2502 C CA . ASP A 1 303 ? -4.128 -11.783 -11.635 1.00 47.88 303 ASP A CA 1
ATOM 2503 C C . ASP A 1 303 ? -5.077 -10.732 -12.248 1.00 47.88 303 ASP A C 1
ATOM 2505 O O . ASP A 1 303 ? -5.882 -10.139 -11.524 1.00 47.88 303 ASP A O 1
ATOM 2509 N N . SER A 1 304 ? -4.983 -10.499 -13.565 1.00 45.66 304 SER A N 1
ATOM 2510 C CA . SER A 1 304 ? -5.835 -9.600 -14.364 1.00 45.66 304 SER A CA 1
ATOM 2511 C C . SER A 1 304 ? -6.978 -10.342 -15.045 1.00 45.66 304 SER A C 1
ATOM 2513 O O . SER A 1 304 ? -8.126 -9.856 -14.953 1.00 45.66 304 SER A O 1
#

Secondary structure (DSSP, 8-state):
---TTSHHHHHHHHHHHHHHHHHHHHHHHHHHHHHHHHHHHHTTPPPPHHHHHHHHHHHHHHHHHHHHHHHHHHHHHHH-S-HHHHHHSS-HHHHHHHHHHHHHHHHHHHHHSHHHHSPP----SHHHHHHHHHHHHHHTTTGGGGGGS-HHHHHHHHHHHHHHHHHHHHHSTTTSHHHHHHHHHHHHHHHHHH-----TT-STTPPPTTSSHHHHHHHHHHHHHHHHHH-HHHHHHHHHGGGGSSSP-HHHHHHHHHHTGGGTT-HHHHHHHGGGHHHHTT-GGGHHHHHHHHHHHHHHTT--

pLDDT: mean 75.83, std 17.34, range [29.72, 97.69]